Protein AF-A0A166F186-F1 (afdb_monomer)

Foldseek 3Di:
DAADPQADPDDDDDPNVVRNVVLVVCPVPDDLVVSLVVQLVVLVVVLVVPDLVVLLVVLLVVLVVVLVVVCVVVVHDSVVCVVCSVVSSVVSSVVSVVVSVVVSVCSNVCSVFQKYWADDDDPFFADDPVQEAEPCVVLPDDTRFGFPFWDAIWMWHQDPVGDIDTPGHTYTHTCSVVVSVVVVD

Organism: NCBI:txid1759441

pLDDT: mean 73.83, std 14.61, range [32.16, 93.19]

Secondary structure (DSSP, 8-state):
---SSSS-S----TTHHHHHHHHHHHHHHS-HHHHHHHHHHHHHHHHTTS-HHHHHHHHHHHHHHHHHHHHHHTT--GGGGHHHHHHHHHHHHHHHHHHHHHHHHHHHHHHHTTEEEEPPSSTTSBP-TTT-EES-GGGT--TT-BEEEEEE-EEEEE-TTS-EEEEEPPEEEETHHHHHHHHT-

Mean predicted aligned error: 14.43 Å

Nearest PDB structures (foldseek):
  1us7-assembly1_B  TM=2.039E-01  e=2.145E+00  Homo sapiens

Radius of gyration: 21.03 Å; Cα contacts (8 Å, |Δi|>4): 211; chains: 1; bounding box: 43×51×51 Å

Sequence (185 aa):
MFFQSMISTIAVDDEVEVLDKVFSKITAAEPWAVCQRWRAMTASATAIMFKPAELEKQAQHIEEDVSQSIAWAYGQPLTTFHPIRAKLLQNITSVMRDAHQLSLVLKRDILSVRVMAALRHGRDGPYDPQFEDSVWPEMGAKAGDEVIGVYGLGLQKVTPAGHNVVVAKPKVITSALLREIEKGR

Structure (mmCIF, N/CA/C/O backbone):
data_AF-A0A166F186-F1
#
_entry.id   AF-A0A166F186-F1
#
loop_
_atom_site.group_PDB
_atom_site.id
_atom_site.type_symbol
_atom_site.label_atom_id
_atom_site.label_alt_id
_atom_site.label_comp_id
_atom_site.label_asym_id
_atom_site.label_entity_id
_atom_site.label_seq_id
_atom_site.pdbx_PDB_ins_code
_atom_site.Cartn_x
_atom_site.Cartn_y
_atom_site.Cartn_z
_atom_site.occupancy
_atom_site.B_iso_or_equiv
_atom_site.auth_seq_id
_atom_site.auth_comp_id
_atom_site.auth_asym_id
_atom_site.auth_atom_id
_atom_site.pdbx_PDB_model_num
ATOM 1 N N . MET A 1 1 ? -0.656 15.495 -2.814 1.00 43.66 1 MET A N 1
ATOM 2 C CA . MET A 1 1 ? -0.174 14.317 -3.586 1.00 43.66 1 MET A CA 1
ATOM 3 C C . MET A 1 1 ? 0.232 14.824 -4.971 1.00 43.66 1 MET A C 1
ATOM 5 O O . MET A 1 1 ? -0.398 15.785 -5.372 1.00 43.66 1 MET A O 1
ATOM 9 N N . PHE A 1 2 ? 1.292 14.335 -5.644 1.00 45.34 2 PHE A N 1
ATOM 10 C CA . PHE A 1 2 ? 1.926 15.135 -6.728 1.00 45.34 2 PHE A CA 1
ATOM 11 C C . PHE A 1 2 ? 2.156 14.476 -8.101 1.00 45.34 2 PHE A C 1
ATOM 13 O O . PHE A 1 2 ? 2.329 15.217 -9.056 1.00 45.34 2 PHE A O 1
ATOM 20 N N . PHE A 1 3 ? 2.148 13.145 -8.244 1.00 42.22 3 PHE A N 1
ATOM 21 C CA . PHE A 1 3 ? 2.262 12.493 -9.564 1.00 42.22 3 PHE A CA 1
ATOM 22 C C . PHE A 1 3 ? 1.466 11.185 -9.568 1.00 42.22 3 PHE A C 1
ATOM 24 O O . PHE A 1 3 ? 1.705 10.340 -8.704 1.00 42.22 3 PHE A O 1
ATOM 31 N N . GLN A 1 4 ? 0.546 10.997 -10.515 1.00 45.19 4 GLN A N 1
ATOM 32 C CA . GLN A 1 4 ? -0.312 9.808 -10.605 1.00 45.19 4 GLN A CA 1
ATOM 33 C C . GLN A 1 4 ? 0.395 8.613 -11.257 1.00 45.19 4 GLN A C 1
ATOM 35 O O . GLN A 1 4 ? 0.110 7.465 -10.925 1.00 45.19 4 GLN A O 1
ATOM 40 N N . SER A 1 5 ? 1.327 8.859 -12.179 1.00 42.19 5 SER A N 1
ATOM 41 C CA . SER A 1 5 ? 1.692 7.853 -13.190 1.00 42.19 5 SER A CA 1
ATOM 42 C C . SER A 1 5 ? 2.945 7.021 -12.894 1.00 42.19 5 SER A C 1
ATOM 44 O O . SER A 1 5 ? 3.200 6.042 -13.589 1.00 42.19 5 SER A O 1
ATOM 46 N N . MET A 1 6 ? 3.743 7.359 -11.871 1.00 50.41 6 MET A N 1
ATOM 47 C CA . MET A 1 6 ? 4.984 6.603 -11.602 1.00 50.41 6 MET A CA 1
ATOM 48 C C . MET A 1 6 ? 5.354 6.355 -10.136 1.00 50.41 6 MET A C 1
ATOM 50 O O . MET A 1 6 ? 6.315 5.636 -9.905 1.00 50.41 6 MET A O 1
ATOM 54 N N . ILE A 1 7 ? 4.601 6.872 -9.162 1.00 47.16 7 ILE A N 1
ATOM 55 C CA . ILE A 1 7 ? 4.500 6.326 -7.796 1.00 47.16 7 ILE A CA 1
ATOM 56 C C . ILE A 1 7 ? 3.116 6.741 -7.303 1.00 47.16 7 ILE A C 1
ATOM 58 O O . ILE A 1 7 ? 2.921 7.914 -6.999 1.00 47.16 7 ILE A O 1
ATOM 62 N N . SER A 1 8 ? 2.165 5.814 -7.225 1.00 37.78 8 SER A N 1
ATOM 63 C CA . SER A 1 8 ? 0.850 6.102 -6.650 1.00 37.78 8 SER A CA 1
ATOM 64 C C . SER A 1 8 ? 0.521 5.119 -5.537 1.00 37.78 8 SER A C 1
ATOM 66 O O . SER A 1 8 ? 0.600 3.905 -5.712 1.00 37.78 8 SER A O 1
ATOM 68 N N . THR A 1 9 ? 0.133 5.681 -4.396 1.00 34.44 9 THR A N 1
ATOM 69 C CA . THR A 1 9 ? -0.587 4.997 -3.318 1.00 34.44 9 THR A CA 1
ATOM 70 C C . THR A 1 9 ? -1.853 5.779 -2.967 1.00 34.44 9 THR A C 1
ATOM 72 O O . THR A 1 9 ? -2.123 5.955 -1.793 1.00 34.44 9 THR A O 1
ATOM 75 N N . ILE A 1 10 ? -2.573 6.294 -3.982 1.00 32.16 10 ILE A N 1
ATOM 76 C CA . ILE A 1 10 ? -3.962 6.833 -4.013 1.00 32.16 10 ILE A CA 1
ATOM 77 C C . ILE A 1 10 ? -4.019 7.980 -5.047 1.00 32.16 10 ILE A C 1
ATOM 79 O O . ILE A 1 10 ? -3.088 8.770 -5.170 1.00 32.16 10 ILE A O 1
ATOM 83 N N . ALA A 1 11 ? -5.090 8.053 -5.838 1.00 37.88 11 ALA A N 1
ATOM 84 C CA . ALA A 1 11 ? -5.372 9.190 -6.713 1.00 37.88 11 ALA A CA 1
ATOM 85 C C . ALA A 1 11 ? -6.233 10.203 -5.947 1.00 37.88 11 ALA A C 1
ATOM 87 O O . ALA A 1 11 ? -7.235 9.814 -5.352 1.00 37.88 11 ALA A O 1
ATOM 88 N N . VAL A 1 12 ? -5.846 11.478 -5.955 1.00 39.41 12 VAL A N 1
ATOM 89 C CA . VAL A 1 12 ? -6.689 12.585 -5.482 1.00 39.41 12 VAL A CA 1
ATOM 90 C C . VAL A 1 12 ? -6.670 13.65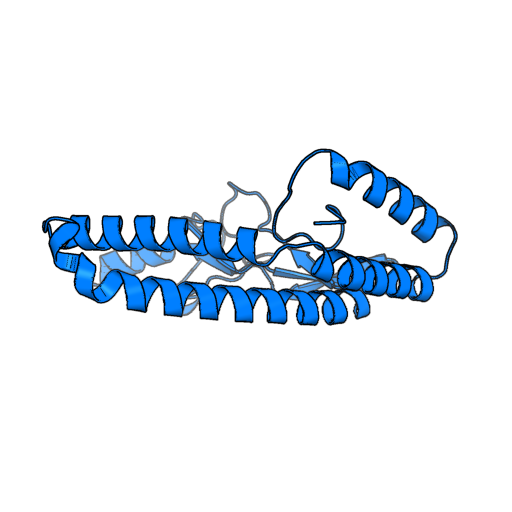8 -6.568 1.00 39.41 12 VAL A C 1
ATOM 92 O O . VAL A 1 12 ? -5.580 14.134 -6.867 1.00 39.41 12 VAL A O 1
ATOM 95 N N . ASP A 1 13 ? -7.851 13.926 -7.139 1.00 44.03 13 ASP A N 1
ATOM 96 C CA . ASP A 1 13 ? -8.332 15.007 -8.027 1.00 44.03 13 ASP A CA 1
ATOM 97 C C . ASP A 1 13 ? -7.426 15.639 -9.117 1.00 44.03 13 ASP A C 1
ATOM 99 O O . ASP A 1 13 ? -6.199 15.530 -9.140 1.00 44.03 13 ASP A O 1
ATOM 103 N N . ASP A 1 14 ? -8.090 16.312 -10.068 1.00 46.19 14 ASP A N 1
ATOM 104 C CA . ASP A 1 14 ? -7.593 16.844 -11.353 1.00 46.19 14 ASP A CA 1
ATOM 105 C C . ASP A 1 14 ? -6.356 17.772 -11.274 1.00 46.19 14 ASP A C 1
ATOM 107 O O . ASP A 1 14 ? -5.673 18.000 -12.274 1.00 46.19 14 ASP A O 1
ATOM 111 N N . GLU A 1 15 ? -5.997 18.277 -10.090 1.00 49.22 15 GLU A N 1
ATOM 112 C CA . GLU A 1 15 ? -4.847 19.176 -9.892 1.00 49.22 15 GLU A CA 1
ATOM 113 C C . GLU A 1 15 ? -3.481 18.488 -10.093 1.00 49.22 15 GLU A C 1
ATOM 115 O O . GLU A 1 15 ? -2.475 19.146 -10.375 1.00 49.22 15 GLU A O 1
ATOM 120 N N . VAL A 1 16 ? -3.425 17.156 -9.999 1.00 53.28 16 VAL A N 1
ATOM 121 C CA . VAL A 1 16 ? -2.181 16.379 -10.159 1.00 53.28 16 VAL A CA 1
ATOM 122 C C . VAL A 1 16 ? -1.777 16.222 -11.636 1.00 53.28 16 VAL A C 1
ATOM 124 O O . VAL A 1 16 ? -0.600 16.030 -11.952 1.00 53.28 16 VAL A O 1
ATOM 127 N N . GLU A 1 17 ? -2.722 16.390 -12.564 1.00 56.12 17 GLU A N 1
ATOM 128 C CA . GLU A 1 17 ? -2.513 16.152 -13.997 1.00 56.12 17 GLU A CA 1
ATOM 129 C C . GLU A 1 17 ? -1.529 17.157 -14.628 1.00 56.12 17 GLU A C 1
ATOM 131 O O . GLU A 1 17 ? -0.722 16.811 -15.495 1.00 56.12 17 GLU A O 1
ATOM 136 N N . VAL A 1 18 ? -1.544 18.415 -14.170 1.00 60.00 18 VAL A N 1
ATOM 137 C CA . VAL A 1 18 ? -0.630 19.465 -14.659 1.00 60.00 18 VAL A CA 1
ATOM 138 C C . VAL A 1 18 ? 0.816 19.138 -14.300 1.00 60.00 18 VAL A C 1
ATOM 140 O O . VAL A 1 18 ? 1.729 19.336 -15.104 1.00 60.00 18 VAL A O 1
ATOM 143 N N . LEU A 1 19 ? 1.034 18.601 -13.105 1.00 59.72 19 LEU A N 1
ATOM 144 C CA . LEU A 1 19 ? 2.357 18.245 -12.615 1.00 59.72 19 LEU A CA 1
ATOM 145 C C . LEU A 1 19 ? 2.899 17.027 -13.356 1.00 59.72 19 LEU A C 1
ATOM 147 O O . LEU A 1 19 ? 4.056 17.044 -13.774 1.00 59.72 19 LEU A O 1
ATOM 151 N N . ASP A 1 20 ? 2.056 16.031 -13.625 1.00 61.69 20 ASP A N 1
ATOM 152 C CA . ASP A 1 20 ? 2.407 14.906 -14.493 1.00 61.69 20 ASP A CA 1
ATOM 153 C C . ASP A 1 20 ? 2.761 15.364 -15.920 1.00 61.69 20 ASP A C 1
ATOM 155 O O . ASP A 1 20 ? 3.762 14.904 -16.472 1.00 61.69 20 ASP A O 1
ATOM 159 N N . LYS A 1 21 ? 2.025 16.330 -16.493 1.00 64.94 21 LYS A N 1
ATOM 160 C CA . LYS A 1 21 ? 2.335 16.928 -17.811 1.00 64.94 21 LYS A CA 1
ATOM 161 C C . LYS A 1 21 ? 3.663 17.692 -17.822 1.00 64.94 21 LYS A C 1
ATOM 163 O O . LYS A 1 21 ? 4.382 17.684 -18.822 1.00 64.94 21 LYS A O 1
ATOM 168 N N . VAL A 1 22 ? 4.009 18.380 -16.734 1.00 68.75 22 VAL A N 1
ATOM 169 C CA . VAL A 1 22 ? 5.315 19.048 -16.600 1.00 68.75 22 VAL A CA 1
ATOM 170 C C . VAL A 1 22 ? 6.422 18.009 -16.447 1.00 68.75 22 VAL A C 1
ATOM 172 O O . VAL A 1 22 ? 7.444 18.091 -17.127 1.00 68.75 22 VAL A O 1
ATOM 175 N N . PHE A 1 23 ? 6.204 16.995 -15.612 1.00 70.62 23 PHE A N 1
ATOM 176 C CA . PHE A 1 23 ? 7.167 15.926 -15.401 1.00 70.62 23 PHE A CA 1
ATOM 177 C C . PHE A 1 23 ? 7.439 15.141 -16.687 1.00 70.62 23 PHE A C 1
ATOM 179 O O . PHE A 1 23 ? 8.601 14.897 -17.002 1.00 70.62 23 PHE A O 1
ATOM 186 N N . SER A 1 24 ? 6.409 14.832 -17.481 1.00 68.44 24 SER A N 1
ATOM 187 C CA . SER A 1 24 ? 6.570 14.137 -18.761 1.00 68.44 24 SER A CA 1
ATOM 188 C C . SER A 1 24 ? 7.434 14.934 -19.746 1.00 68.44 24 SER A C 1
ATOM 190 O O . SER A 1 24 ? 8.280 14.364 -20.438 1.00 68.44 24 SER A O 1
ATOM 192 N N . LYS A 1 25 ? 7.288 16.266 -19.774 1.00 74.75 25 LYS A N 1
ATOM 193 C CA . LYS A 1 25 ? 8.139 17.155 -20.581 1.00 74.75 25 LYS A CA 1
ATOM 194 C C . LYS A 1 25 ? 9.582 17.184 -20.084 1.00 74.75 25 LYS A C 1
ATOM 196 O O . LYS A 1 25 ? 10.494 17.117 -20.901 1.00 74.75 25 LYS A O 1
ATOM 201 N N . ILE A 1 26 ? 9.796 17.226 -18.767 1.00 71.88 26 ILE A N 1
ATOM 202 C CA . ILE A 1 26 ? 11.141 17.162 -18.174 1.00 71.88 26 ILE A CA 1
ATOM 203 C C . ILE A 1 26 ? 11.801 15.821 -18.519 1.00 71.88 26 ILE A C 1
ATOM 205 O O . ILE A 1 26 ? 12.944 15.807 -18.958 1.00 71.88 26 ILE A O 1
ATOM 209 N N . THR A 1 27 ? 11.079 14.701 -18.426 1.00 69.25 27 THR A N 1
ATOM 210 C CA . THR A 1 27 ? 11.625 13.378 -18.777 1.00 69.25 27 THR A CA 1
ATOM 211 C C . THR A 1 27 ? 11.973 13.209 -20.249 1.00 69.25 27 THR A C 1
ATOM 213 O O . THR A 1 27 ? 12.795 12.358 -20.574 1.00 69.25 27 THR A O 1
ATOM 216 N N . ALA A 1 28 ? 11.361 13.999 -21.133 1.00 73.38 28 ALA A N 1
ATOM 217 C CA . ALA A 1 28 ? 11.687 13.991 -22.553 1.00 73.38 28 ALA A CA 1
ATOM 218 C C . ALA A 1 28 ? 12.956 14.801 -22.878 1.00 73.38 28 ALA A C 1
ATOM 220 O O . ALA A 1 28 ? 13.579 14.553 -23.906 1.00 73.38 28 ALA A O 1
ATOM 221 N N . ALA A 1 29 ? 13.329 15.762 -22.025 1.00 75.88 29 ALA A N 1
ATOM 222 C CA . ALA A 1 29 ? 14.423 16.702 -22.275 1.00 75.88 29 ALA A CA 1
ATOM 223 C C . ALA A 1 29 ? 15.671 16.448 -21.414 1.00 75.88 29 ALA A C 1
ATOM 225 O O . ALA A 1 29 ? 16.784 16.731 -21.849 1.00 75.88 29 ALA A O 1
ATOM 226 N N . GLU A 1 30 ? 15.500 15.915 -20.205 1.00 76.94 30 GLU A N 1
ATOM 227 C CA . GLU A 1 30 ? 16.558 15.825 -19.204 1.00 76.94 30 GLU A CA 1
ATOM 228 C C . GLU A 1 30 ? 16.972 14.378 -18.911 1.00 76.94 30 GLU A C 1
ATOM 230 O O . GLU A 1 30 ? 16.139 13.462 -18.913 1.00 76.94 30 GLU A O 1
ATOM 235 N N . PRO A 1 31 ? 18.247 14.137 -18.550 1.00 70.69 31 PRO A N 1
ATOM 236 C CA . PRO A 1 31 ? 18.676 12.844 -18.049 1.00 70.69 31 PRO A CA 1
ATOM 237 C C . PRO A 1 31 ? 17.859 12.417 -16.826 1.00 70.69 31 PRO A C 1
ATOM 239 O O . PRO A 1 31 ? 17.542 13.204 -15.932 1.00 70.69 31 PRO A O 1
ATOM 242 N N . TRP A 1 32 ? 17.582 11.120 -16.724 1.00 64.06 32 TRP A N 1
ATOM 243 C CA . TRP A 1 32 ? 16.736 10.574 -15.661 1.00 64.06 32 TRP A CA 1
ATOM 244 C C . TRP A 1 32 ? 17.197 10.918 -14.236 1.00 64.06 32 TRP A C 1
ATOM 246 O O . TRP A 1 32 ? 16.371 11.089 -13.343 1.00 64.06 32 TRP A O 1
ATOM 256 N N . ALA A 1 33 ? 18.508 11.048 -14.011 1.00 63.09 33 ALA A N 1
ATOM 257 C CA . ALA A 1 33 ? 19.052 11.454 -12.715 1.00 63.09 33 ALA A CA 1
ATOM 258 C C . ALA A 1 33 ? 18.559 12.852 -12.289 1.00 63.09 33 ALA A C 1
ATOM 260 O O . ALA A 1 33 ? 18.248 13.067 -11.117 1.00 63.09 33 ALA A O 1
ATOM 261 N N . VAL A 1 34 ? 18.421 13.775 -13.246 1.00 67.88 34 VAL A N 1
ATOM 262 C CA . VAL A 1 34 ? 17.866 15.120 -13.034 1.00 67.88 34 VAL A CA 1
ATOM 263 C C . VAL A 1 34 ? 16.369 15.026 -12.753 1.00 67.88 34 VAL A C 1
ATOM 265 O O . VAL A 1 34 ? 15.893 15.584 -11.765 1.00 67.88 34 VAL A O 1
ATOM 268 N N . CYS A 1 35 ? 15.646 14.227 -13.543 1.00 70.19 35 CYS A N 1
ATOM 269 C CA . CYS A 1 35 ? 14.217 13.972 -13.351 1.00 70.19 35 CYS A CA 1
ATOM 270 C C . CYS A 1 35 ? 13.920 13.417 -11.949 1.00 70.19 35 CYS A C 1
ATOM 272 O O . CYS A 1 35 ? 12.986 13.859 -11.283 1.00 70.19 35 CYS A O 1
ATOM 274 N N . GLN A 1 36 ? 14.737 12.477 -11.469 1.00 64.75 36 GLN A N 1
ATOM 275 C CA . GLN A 1 36 ? 14.566 11.876 -10.149 1.00 64.75 36 GLN A CA 1
ATOM 276 C C . GLN A 1 36 ? 14.901 12.817 -9.006 1.00 64.75 36 GLN A C 1
ATOM 278 O O . GLN A 1 36 ? 14.168 12.874 -8.020 1.00 64.75 36 GLN A O 1
ATOM 283 N N . ARG A 1 37 ? 15.966 13.605 -9.152 1.00 69.12 37 ARG A N 1
ATOM 284 C CA . ARG A 1 37 ? 16.305 14.636 -8.173 1.00 69.12 37 ARG A CA 1
ATOM 285 C C . ARG A 1 37 ? 15.187 15.667 -8.063 1.00 69.12 37 ARG A C 1
ATOM 287 O O . ARG A 1 37 ? 14.811 16.033 -6.954 1.00 69.12 37 ARG A O 1
ATOM 294 N N . TRP A 1 38 ? 14.612 16.072 -9.195 1.00 69.88 38 TRP A N 1
ATOM 295 C CA . TRP A 1 38 ? 13.466 16.972 -9.225 1.00 69.88 38 TRP A CA 1
ATOM 296 C C . TRP A 1 38 ? 12.259 16.368 -8.501 1.00 69.88 38 TRP A C 1
ATOM 298 O O . TRP A 1 38 ? 11.731 16.991 -7.587 1.00 69.88 38 TRP A O 1
ATOM 308 N N . ARG A 1 39 ? 11.890 15.113 -8.788 1.00 69.00 39 ARG A N 1
ATOM 309 C CA . ARG A 1 39 ? 10.792 14.437 -8.070 1.00 69.00 39 ARG A CA 1
ATOM 310 C C . ARG A 1 39 ? 11.042 14.306 -6.575 1.00 69.00 39 ARG A C 1
ATOM 312 O O . ARG A 1 39 ? 10.119 14.533 -5.800 1.00 69.00 39 ARG A O 1
ATOM 319 N N . ALA A 1 40 ? 12.253 13.937 -6.166 1.00 64.50 40 ALA A N 1
ATOM 320 C CA . ALA A 1 40 ? 12.600 13.789 -4.757 1.00 64.50 40 ALA A CA 1
ATOM 321 C C . ALA A 1 40 ? 12.493 15.130 -4.011 1.00 64.50 40 ALA A C 1
ATOM 323 O O . ALA A 1 40 ? 11.933 15.180 -2.914 1.00 64.50 40 ALA A O 1
ATOM 324 N N . MET A 1 41 ? 12.964 16.223 -4.625 1.00 68.19 41 MET A N 1
ATOM 325 C CA . MET A 1 41 ? 12.828 17.577 -4.076 1.00 68.19 41 MET A CA 1
ATOM 326 C C . MET A 1 41 ? 11.360 18.001 -3.994 1.00 68.19 41 MET A C 1
ATOM 328 O O . MET A 1 41 ? 10.916 18.458 -2.944 1.00 68.19 41 MET A O 1
ATOM 332 N N . THR A 1 42 ? 10.584 17.774 -5.054 1.00 67.25 42 THR A N 1
ATOM 333 C CA . THR A 1 42 ? 9.157 18.113 -5.104 1.00 67.25 42 THR A CA 1
ATOM 334 C C . THR A 1 42 ? 8.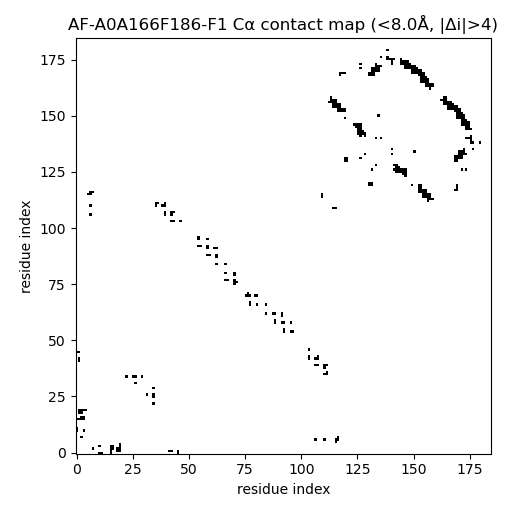342 17.313 -4.083 1.00 67.25 42 THR A C 1
ATOM 336 O O . THR A 1 42 ? 7.528 17.881 -3.359 1.00 67.25 42 THR A O 1
ATOM 339 N N . ALA A 1 43 ? 8.589 16.007 -3.946 1.00 65.31 43 ALA A N 1
ATOM 340 C CA . ALA A 1 43 ? 7.951 15.167 -2.932 1.00 65.31 43 ALA A CA 1
ATOM 341 C C . ALA A 1 43 ? 8.300 15.617 -1.502 1.00 65.31 43 ALA A C 1
ATOM 343 O O . ALA A 1 43 ? 7.429 15.646 -0.637 1.00 65.31 43 ALA A O 1
ATOM 344 N N . SER A 1 44 ? 9.552 16.017 -1.262 1.00 63.53 44 SER A N 1
ATOM 345 C CA . SER A 1 44 ? 9.994 16.509 0.050 1.00 63.53 44 SER A CA 1
ATOM 346 C C . SER A 1 44 ? 9.391 17.874 0.389 1.00 63.53 44 SER A C 1
ATOM 348 O O . SER A 1 44 ? 8.952 18.087 1.514 1.00 63.53 44 SER A O 1
ATOM 350 N N . ALA A 1 45 ? 9.316 18.791 -0.578 1.00 65.69 45 ALA A N 1
ATOM 351 C CA . ALA A 1 45 ? 8.715 20.109 -0.377 1.00 65.69 45 ALA A CA 1
ATOM 352 C C . ALA A 1 45 ? 7.202 20.014 -0.121 1.00 65.69 45 ALA A C 1
ATOM 354 O O . ALA A 1 45 ? 6.660 20.709 0.734 1.00 65.69 45 ALA A O 1
ATOM 355 N N . THR A 1 46 ? 6.521 19.110 -0.823 1.00 61.09 46 THR A N 1
ATOM 356 C CA . THR A 1 46 ? 5.063 18.936 -0.716 1.00 61.09 46 THR A CA 1
ATOM 357 C C . THR A 1 46 ? 4.640 18.180 0.537 1.00 61.09 46 THR A C 1
ATOM 359 O O . THR A 1 46 ? 3.537 18.392 1.033 1.00 61.09 46 THR A O 1
ATOM 362 N N . ALA A 1 47 ? 5.522 17.357 1.105 1.00 60.50 47 ALA A N 1
ATOM 363 C CA . ALA A 1 47 ? 5.320 16.743 2.413 1.00 60.50 47 ALA A CA 1
ATOM 364 C C . ALA A 1 47 ? 5.074 17.777 3.522 1.00 60.50 47 ALA A C 1
ATOM 366 O O . ALA A 1 47 ? 4.238 17.564 4.391 1.00 60.50 47 ALA A O 1
ATOM 367 N N . ILE A 1 48 ? 5.766 18.917 3.452 1.00 59.94 48 ILE A N 1
ATOM 368 C CA . ILE A 1 48 ? 5.664 20.019 4.420 1.00 59.94 48 ILE A CA 1
ATOM 369 C C . ILE A 1 48 ? 4.332 20.777 4.261 1.00 59.94 48 ILE A C 1
ATOM 371 O O . ILE A 1 48 ? 3.879 21.445 5.186 1.00 59.94 48 ILE A O 1
ATOM 375 N N . MET A 1 49 ? 3.681 20.661 3.099 1.00 53.94 49 MET A N 1
ATOM 376 C CA . MET A 1 49 ? 2.408 21.329 2.815 1.00 53.94 49 MET A CA 1
ATOM 377 C C . MET A 1 49 ? 1.197 20.594 3.405 1.00 53.94 49 MET A C 1
ATOM 379 O O . MET A 1 49 ? 0.152 21.219 3.577 1.00 53.94 49 MET A O 1
ATOM 383 N N . PHE A 1 50 ? 1.324 19.302 3.741 1.00 55.31 50 PHE A N 1
ATOM 384 C CA . PHE A 1 50 ? 0.280 18.581 4.472 1.00 55.31 50 PHE A CA 1
ATOM 385 C C . PHE A 1 50 ? 0.247 19.069 5.918 1.00 55.31 50 PHE A C 1
ATOM 387 O O . PHE A 1 50 ? 1.175 18.848 6.698 1.00 55.31 50 PHE A O 1
ATOM 394 N N . LYS A 1 51 ? -0.831 19.767 6.280 1.00 59.75 51 LYS A N 1
ATOM 395 C CA . LYS A 1 51 ? -0.984 20.318 7.625 1.00 59.75 51 LYS A CA 1
ATOM 396 C C . LYS A 1 51 ? -1.257 19.174 8.613 1.00 59.75 51 LYS A C 1
ATOM 398 O O . LYS A 1 51 ? -2.139 18.360 8.344 1.0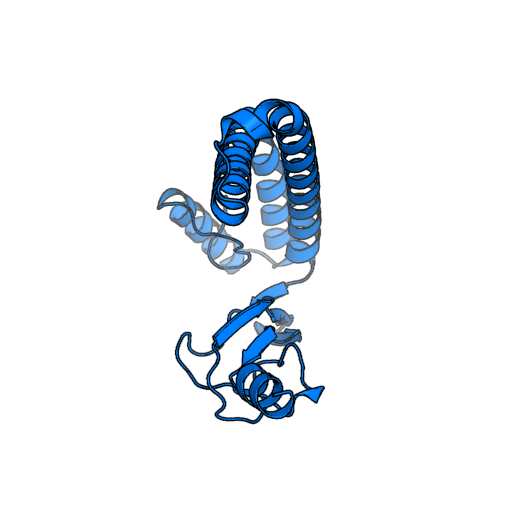0 59.75 51 LYS A O 1
ATOM 403 N N . PRO A 1 52 ? -0.600 19.139 9.788 1.00 63.88 52 PRO A N 1
ATOM 404 C CA . PRO A 1 52 ? -0.866 18.148 10.839 1.00 63.88 52 PRO A CA 1
ATOM 405 C C . PRO A 1 52 ? -2.355 17.983 11.193 1.00 63.88 52 PRO A C 1
ATOM 407 O O . PRO A 1 52 ? -2.802 16.876 11.475 1.00 63.88 52 PRO A O 1
ATOM 410 N N . ALA A 1 53 ? -3.134 19.062 11.077 1.00 67.56 53 ALA A N 1
ATOM 411 C CA . ALA A 1 53 ? -4.576 19.071 11.316 1.00 67.56 53 ALA A CA 1
ATOM 412 C C . ALA A 1 53 ? -5.379 18.122 10.399 1.00 67.56 53 ALA A C 1
ATOM 414 O O . ALA A 1 53 ? -6.429 17.623 10.797 1.00 67.56 53 ALA A O 1
ATOM 415 N N . GLU A 1 54 ? -4.908 17.846 9.178 1.00 70.56 54 GLU A N 1
ATOM 416 C CA . GLU A 1 54 ? -5.590 16.923 8.257 1.00 70.56 54 GLU A CA 1
ATOM 417 C C . GLU A 1 54 ? -5.384 15.458 8.663 1.00 70.56 54 GLU A C 1
ATOM 419 O O . GLU A 1 54 ? -6.318 14.658 8.589 1.00 70.56 54 GLU A O 1
ATOM 424 N N . LEU A 1 55 ? -4.187 15.122 9.157 1.00 68.88 55 LEU A N 1
ATOM 425 C CA . LEU A 1 55 ? -3.873 13.794 9.693 1.00 68.88 55 LEU A CA 1
ATOM 426 C C . LEU A 1 55 ? -4.666 13.509 10.972 1.00 68.88 55 LEU A C 1
ATOM 428 O O . LEU A 1 55 ? -5.186 12.410 11.138 1.00 68.88 55 LEU A O 1
ATOM 432 N N . GLU A 1 56 ? -4.801 14.502 11.851 1.00 78.56 56 GLU A N 1
ATOM 433 C CA . GLU A 1 56 ? -5.593 14.381 13.080 1.00 78.56 56 GLU A CA 1
ATOM 434 C C . GLU A 1 56 ? -7.080 14.161 12.783 1.00 78.56 56 GLU A C 1
ATOM 436 O O . GLU A 1 56 ? -7.712 13.310 13.408 1.00 78.56 56 GLU A O 1
ATOM 441 N N . LYS A 1 57 ? -7.631 14.853 11.779 1.00 82.38 57 LYS A N 1
ATOM 442 C CA . LYS A 1 57 ? -9.020 14.654 11.344 1.00 82.38 57 LYS A CA 1
ATOM 443 C C . LYS A 1 57 ? -9.256 13.244 10.789 1.00 82.38 57 LYS A C 1
ATOM 445 O O . LYS A 1 57 ? -10.285 12.637 11.075 1.00 82.38 57 LYS A O 1
ATOM 450 N N . GLN A 1 58 ? -8.311 12.703 10.017 1.00 79.25 58 GLN A N 1
ATOM 451 C CA . GLN A 1 58 ? -8.397 11.317 9.542 1.00 79.25 58 GLN A CA 1
ATOM 452 C C . GLN A 1 58 ? -8.276 10.307 10.687 1.00 79.25 58 GLN A C 1
ATOM 454 O O . GLN A 1 58 ? -9.031 9.339 10.720 1.00 79.25 58 GLN A O 1
ATOM 459 N N . ALA A 1 59 ? -7.382 10.544 11.649 1.00 83.81 59 ALA A N 1
ATOM 460 C CA . ALA A 1 59 ? -7.242 9.685 12.822 1.00 83.81 59 ALA A CA 1
ATOM 461 C C . ALA A 1 59 ? -8.527 9.642 13.662 1.00 83.81 59 ALA A C 1
ATOM 463 O O . ALA A 1 59 ? -8.901 8.575 14.141 1.00 83.81 59 ALA A O 1
ATOM 464 N N . GLN A 1 60 ? -9.218 10.779 13.801 1.00 86.50 60 GLN A N 1
ATOM 465 C CA . GLN A 1 60 ? -10.527 10.852 14.459 1.00 86.50 60 GLN A CA 1
ATOM 466 C C . GLN A 1 60 ? -11.576 10.011 13.733 1.00 86.50 60 GLN A C 1
ATOM 468 O O . GLN A 1 60 ? -12.272 9.231 14.372 1.00 86.50 60 GLN A O 1
ATOM 473 N N . HIS A 1 61 ? -11.643 10.105 12.405 1.00 86.69 61 HIS A N 1
ATOM 474 C CA . HIS A 1 61 ? -12.598 9.319 11.625 1.00 86.69 61 HIS A CA 1
ATOM 475 C C . HIS A 1 61 ? -12.347 7.805 11.746 1.00 86.69 61 HIS A C 1
ATOM 477 O O . HIS A 1 61 ? -13.270 7.039 12.000 1.00 86.69 61 HIS A O 1
ATOM 483 N N . ILE A 1 62 ? -11.082 7.377 11.659 1.00 85.50 62 ILE A N 1
ATOM 484 C CA . ILE A 1 62 ? -10.704 5.965 11.838 1.00 85.50 62 ILE A CA 1
ATOM 485 C C . ILE A 1 62 ? -11.024 5.489 13.261 1.00 85.50 62 ILE A C 1
ATOM 487 O O . ILE A 1 62 ? -11.468 4.359 13.452 1.00 85.50 62 ILE A O 1
ATOM 491 N N . GLU A 1 63 ? -10.791 6.328 14.272 1.00 91.50 63 GLU A N 1
ATOM 492 C CA . GLU A 1 63 ? -11.139 6.002 15.654 1.00 91.50 63 GLU A CA 1
ATOM 493 C C . GLU A 1 63 ? -12.640 5.759 15.815 1.00 91.50 63 GLU A C 1
ATOM 495 O O . GLU A 1 63 ? -13.023 4.772 16.442 1.00 91.50 63 GLU A O 1
ATOM 500 N N . GLU A 1 64 ? -13.475 6.619 15.231 1.00 88.62 64 GLU A N 1
ATOM 501 C CA . GLU A 1 64 ? -14.930 6.474 15.253 1.00 88.62 64 GLU A CA 1
ATOM 502 C C . GLU A 1 64 ? -15.368 5.152 14.616 1.00 88.62 64 GLU A C 1
ATOM 504 O O . GLU A 1 64 ? -16.110 4.397 15.248 1.00 88.62 64 GLU A O 1
ATOM 509 N N . ASP A 1 65 ? -14.846 4.818 13.434 1.00 88.94 65 ASP A N 1
ATOM 510 C CA . ASP A 1 65 ? -15.175 3.579 12.719 1.00 88.94 65 ASP A CA 1
ATOM 511 C C . ASP A 1 65 ? -14.762 2.321 13.498 1.00 88.94 65 ASP A C 1
ATOM 513 O O . ASP A 1 65 ? -15.519 1.346 13.595 1.00 88.94 65 ASP A O 1
ATOM 517 N N . VAL A 1 66 ? -13.564 2.334 14.093 1.00 86.88 66 VAL A N 1
ATOM 518 C CA . VAL A 1 66 ? -13.068 1.220 14.913 1.00 86.88 66 VAL A CA 1
ATOM 519 C C . VAL A 1 66 ? -13.927 1.062 16.164 1.00 86.88 66 VAL A C 1
ATOM 521 O O . VAL A 1 66 ? -14.361 -0.048 16.480 1.00 86.88 66 VAL A O 1
ATOM 524 N N . SER A 1 67 ? -14.220 2.161 16.859 1.00 87.75 67 SER A N 1
ATOM 525 C CA . SER A 1 67 ? -15.056 2.151 18.058 1.00 87.75 67 SER A CA 1
ATOM 526 C C . SER A 1 67 ? -16.482 1.675 17.755 1.00 87.75 67 SER A C 1
ATOM 528 O O . SER A 1 67 ? -17.024 0.857 18.502 1.00 87.75 67 SER A O 1
ATOM 530 N N . GLN A 1 68 ? -17.068 2.105 16.633 1.00 89.19 68 GLN A N 1
ATOM 531 C CA . GLN A 1 68 ? -18.373 1.647 16.147 1.00 89.19 68 GLN A CA 1
ATOM 532 C C . GLN A 1 68 ? -18.369 0.137 15.866 1.00 89.19 68 GLN A C 1
ATOM 534 O O . GLN A 1 68 ? -19.281 -0.578 16.284 1.00 89.19 68 GLN A O 1
ATOM 539 N N . SER A 1 69 ? -17.324 -0.356 15.200 1.00 88.00 69 SER A N 1
ATOM 540 C CA . SER A 1 69 ? -17.186 -1.769 14.829 1.00 88.00 69 SER A CA 1
ATOM 541 C C . SER A 1 69 ? -17.037 -2.673 16.051 1.00 88.00 69 SER A C 1
ATOM 543 O O . SER A 1 69 ? -17.664 -3.730 16.123 1.00 88.00 69 SER A O 1
ATOM 545 N N . ILE A 1 70 ? -16.252 -2.246 17.045 1.00 87.25 70 ILE A N 1
ATOM 546 C CA . ILE A 1 70 ? -16.107 -2.968 18.315 1.00 87.25 70 ILE A CA 1
ATOM 547 C C . ILE A 1 70 ? -17.443 -2.971 19.067 1.00 87.25 70 ILE A C 1
ATOM 549 O O . ILE A 1 70 ? -17.888 -4.024 19.520 1.00 87.25 70 ILE A O 1
ATOM 553 N N . ALA A 1 71 ? -18.114 -1.821 19.166 1.00 89.25 71 ALA A N 1
ATOM 554 C CA . ALA A 1 71 ? -19.409 -1.723 19.833 1.00 89.25 71 ALA A CA 1
ATOM 555 C C . ALA A 1 71 ? -20.453 -2.657 19.204 1.00 89.25 71 ALA A C 1
ATOM 557 O O . ALA A 1 71 ? -21.133 -3.401 19.915 1.00 89.25 71 ALA A O 1
ATOM 558 N N . TRP A 1 72 ? -20.504 -2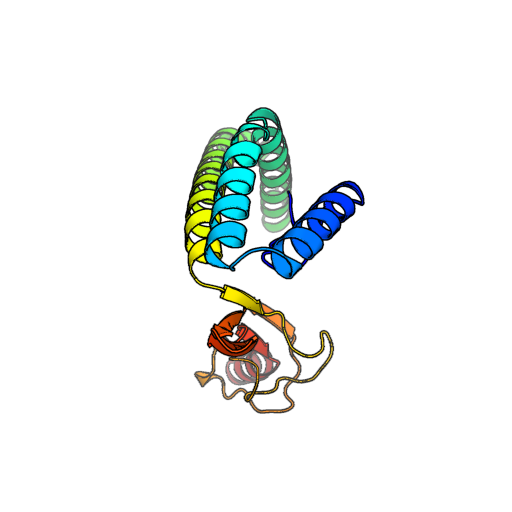.689 17.872 1.00 91.19 72 TRP A N 1
ATOM 559 C CA . TRP A 1 72 ? -21.353 -3.602 17.118 1.00 91.19 72 TRP A CA 1
ATOM 560 C C . TRP A 1 72 ? -21.008 -5.076 17.376 1.00 91.19 72 TRP A C 1
ATOM 562 O O . TRP A 1 72 ? -21.898 -5.855 17.710 1.00 91.19 72 TRP A O 1
ATOM 572 N N . ALA A 1 73 ? -19.728 -5.455 17.301 1.00 90.25 73 ALA A N 1
ATOM 573 C CA . ALA A 1 73 ? -19.289 -6.842 17.475 1.00 90.25 73 ALA A CA 1
ATOM 574 C C . ALA A 1 73 ? -19.599 -7.408 18.872 1.00 90.25 73 ALA A C 1
ATOM 576 O O . ALA A 1 73 ? -19.915 -8.588 19.009 1.00 90.25 73 ALA A O 1
ATOM 577 N N . TYR A 1 74 ? -19.532 -6.566 19.907 1.00 89.56 74 TYR A N 1
ATOM 578 C CA . TYR A 1 74 ? -19.847 -6.951 21.285 1.00 89.56 74 TYR A CA 1
ATOM 579 C C . TYR A 1 74 ? -21.322 -6.728 21.663 1.00 89.56 74 TYR A C 1
ATOM 581 O O . TYR A 1 74 ? -21.714 -7.052 22.785 1.00 89.56 74 TYR A O 1
ATOM 589 N N . GLY A 1 75 ? -22.141 -6.168 20.764 1.00 90.88 75 GLY A N 1
ATOM 590 C CA . GLY A 1 75 ? -23.540 -5.826 21.043 1.00 90.88 75 GLY A CA 1
ATOM 591 C C . GLY A 1 75 ? -23.704 -4.812 22.182 1.00 90.88 75 GLY A C 1
ATOM 592 O O . GLY A 1 75 ? -24.704 -4.843 22.896 1.00 90.88 75 GLY A O 1
ATOM 593 N N . GLN A 1 76 ? -22.706 -3.951 22.395 1.00 93.19 76 GLN A N 1
ATOM 594 C CA . GLN A 1 76 ? -22.665 -2.979 23.488 1.00 93.19 76 GLN A CA 1
ATOM 595 C C . GLN A 1 76 ? -22.859 -1.550 22.957 1.00 93.19 76 GLN A C 1
ATOM 597 O O . GLN A 1 76 ? -22.467 -1.254 21.828 1.00 93.19 76 GLN A O 1
ATOM 602 N N . PRO A 1 77 ? -23.409 -0.622 23.759 1.00 89.81 77 PRO A N 1
ATOM 603 C CA . PRO A 1 77 ? -23.447 0.793 23.400 1.00 89.81 77 PRO A CA 1
ATOM 604 C C . PRO A 1 77 ? -22.041 1.373 23.184 1.00 89.81 77 PRO A C 1
ATOM 606 O O . PRO A 1 77 ? -21.106 1.055 23.919 1.00 89.81 77 PRO A O 1
ATOM 609 N N . LEU A 1 78 ? -21.901 2.305 22.236 1.00 85.69 78 LEU A N 1
ATOM 610 C CA . LEU A 1 78 ? -20.631 2.994 21.960 1.00 85.69 78 LEU A CA 1
ATOM 611 C C . LEU A 1 78 ? -20.066 3.713 23.200 1.00 85.69 78 LEU A C 1
ATOM 613 O O . LEU A 1 78 ? -18.852 3.794 23.388 1.00 85.69 78 LEU A O 1
ATOM 617 N N . THR A 1 79 ? -20.947 4.201 24.077 1.00 88.44 79 THR A N 1
ATOM 618 C CA . THR A 1 79 ? -20.584 4.889 25.323 1.00 88.44 79 THR A CA 1
ATOM 619 C C . THR A 1 79 ? -19.788 4.005 26.282 1.00 88.44 79 THR A C 1
ATOM 621 O O . THR A 1 79 ? -18.948 4.529 27.012 1.00 88.44 79 THR A O 1
ATOM 624 N N . THR A 1 80 ? -19.965 2.680 26.236 1.00 87.31 80 THR A N 1
ATOM 625 C CA . THR A 1 80 ? -19.191 1.710 27.030 1.00 87.31 80 THR A CA 1
ATOM 626 C C . THR A 1 80 ? -17.694 1.782 26.717 1.00 87.31 80 THR A C 1
ATOM 628 O O . THR A 1 80 ? -16.861 1.544 27.590 1.00 87.31 80 THR A O 1
ATOM 631 N N . PHE A 1 81 ? -17.333 2.174 25.493 1.00 82.44 81 PHE A N 1
ATOM 632 C CA . PHE A 1 81 ? -15.946 2.257 25.041 1.00 82.44 81 PHE A CA 1
ATOM 633 C C . PHE A 1 81 ? -15.338 3.659 25.191 1.00 82.44 81 PHE A C 1
ATOM 635 O O . PHE A 1 81 ? -14.138 3.812 24.973 1.00 82.44 81 PHE A O 1
ATOM 642 N N . HIS A 1 82 ? -16.087 4.681 25.635 1.00 84.06 82 HIS A N 1
ATOM 643 C CA . HIS A 1 82 ? -15.551 6.041 25.838 1.00 84.06 82 HIS A CA 1
ATOM 644 C C . HIS A 1 82 ? -14.216 6.109 26.600 1.00 84.06 82 HIS A C 1
ATOM 646 O O . HIS A 1 82 ? -13.338 6.849 26.149 1.00 84.06 82 HIS A O 1
ATOM 652 N N . PRO A 1 83 ? -14.003 5.336 27.686 1.00 85.31 83 PRO A N 1
ATOM 653 C CA . PRO A 1 83 ? -12.743 5.370 28.427 1.00 85.31 83 PRO A CA 1
ATOM 654 C C . PRO A 1 83 ? -11.516 4.964 27.597 1.00 85.31 83 PRO A C 1
ATOM 656 O O . PRO A 1 83 ? -10.410 5.416 27.887 1.00 85.31 83 PRO A O 1
ATOM 659 N N . ILE A 1 84 ? -11.688 4.129 26.563 1.00 84.31 84 ILE A N 1
ATOM 660 C CA . ILE A 1 84 ? -10.582 3.669 25.708 1.00 84.31 84 ILE A CA 1
ATOM 661 C C . ILE A 1 84 ? -10.392 4.528 24.453 1.00 84.31 84 ILE A C 1
ATOM 663 O O . ILE A 1 84 ? -9.296 4.517 23.893 1.00 84.31 84 ILE A O 1
ATOM 667 N N . ARG A 1 85 ? -11.401 5.312 24.043 1.00 86.00 85 ARG A N 1
ATOM 668 C CA . ARG A 1 85 ? -11.378 6.119 22.805 1.00 86.00 85 ARG A CA 1
ATOM 669 C C . ARG A 1 85 ? -10.215 7.104 22.755 1.00 86.00 85 ARG A C 1
ATOM 671 O O . ARG A 1 85 ? -9.536 7.198 21.741 1.00 86.00 85 ARG A O 1
ATOM 678 N N . ALA A 1 86 ? -9.914 7.778 23.866 1.00 86.38 86 ALA A N 1
ATOM 679 C CA . ALA A 1 86 ? -8.791 8.719 23.926 1.00 86.38 86 ALA A CA 1
ATOM 680 C C . ALA A 1 86 ? -7.437 8.029 23.673 1.00 86.38 86 ALA A C 1
ATOM 682 O O . ALA A 1 86 ? -6.603 8.528 22.918 1.00 86.38 86 ALA A O 1
ATOM 683 N N . LYS A 1 87 ? -7.238 6.844 24.265 1.00 88.25 87 LYS A N 1
ATOM 684 C CA . LYS A 1 87 ? -6.027 6.038 24.065 1.00 88.25 87 LYS A CA 1
ATOM 685 C C . LYS A 1 87 ? -5.965 5.462 22.648 1.00 88.25 87 LYS A C 1
ATOM 687 O O . LYS A 1 87 ? -4.894 5.419 22.048 1.00 88.25 87 LYS A O 1
ATOM 692 N N . LEU A 1 88 ? -7.108 5.042 22.108 1.00 86.94 88 LEU A N 1
ATOM 693 C CA . LEU A 1 88 ? -7.230 4.545 20.742 1.00 86.94 88 LEU A CA 1
ATOM 694 C C . LEU A 1 88 ? -6.877 5.639 19.725 1.00 86.94 88 LEU A C 1
ATOM 696 O O . LEU A 1 88 ? -6.028 5.409 18.868 1.00 86.94 88 LEU A O 1
ATOM 700 N N . LEU A 1 89 ? -7.428 6.845 19.886 1.00 89.69 89 LEU A N 1
ATOM 701 C CA . LEU A 1 89 ? -7.116 8.006 19.053 1.00 89.69 89 LEU A CA 1
ATOM 702 C C . LEU A 1 89 ? -5.623 8.340 19.083 1.00 89.69 89 LEU A C 1
ATOM 704 O O . LEU A 1 89 ? -5.013 8.557 18.036 1.00 89.69 89 LEU A O 1
ATOM 708 N N . GLN A 1 90 ? -5.017 8.354 20.274 1.00 89.19 90 GLN A N 1
ATOM 709 C CA . GLN A 1 90 ? -3.586 8.607 20.429 1.00 89.19 90 GLN A CA 1
ATOM 710 C C . GLN A 1 90 ? -2.747 7.574 19.663 1.00 89.19 90 GLN A C 1
ATOM 712 O O . GLN A 1 90 ? -1.822 7.945 18.937 1.00 89.19 90 GLN A O 1
ATOM 717 N N . ASN A 1 91 ? -3.089 6.289 19.787 1.00 87.50 91 ASN A N 1
ATOM 718 C CA . ASN A 1 91 ? -2.389 5.209 19.097 1.00 87.50 91 ASN A CA 1
ATOM 719 C C . ASN A 1 91 ? -2.552 5.302 17.574 1.00 87.50 91 ASN A C 1
ATOM 721 O O . ASN A 1 91 ? -1.559 5.215 16.855 1.00 87.50 91 ASN A O 1
ATOM 725 N N . ILE A 1 92 ? -3.775 5.531 17.082 1.00 86.12 92 ILE A N 1
ATOM 726 C CA . ILE A 1 92 ? -4.058 5.709 15.649 1.00 86.12 92 ILE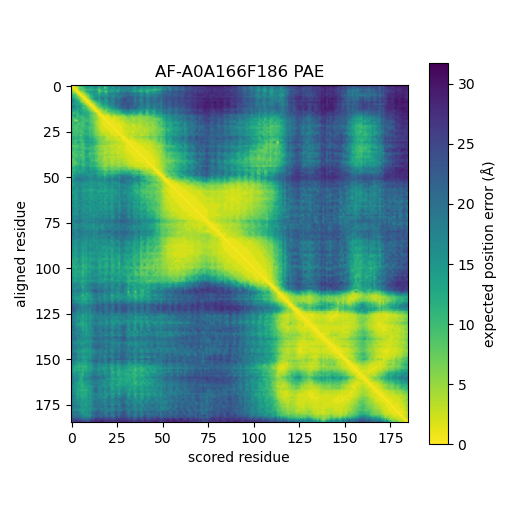 A CA 1
ATOM 727 C C . ILE A 1 92 ? -3.263 6.896 15.104 1.00 86.12 92 ILE A C 1
ATOM 729 O O . ILE A 1 92 ? -2.579 6.769 14.093 1.00 86.12 92 ILE A O 1
ATOM 733 N N . THR A 1 93 ? -3.276 8.026 15.813 1.00 85.25 93 THR A N 1
ATOM 734 C CA . THR A 1 93 ? -2.526 9.227 15.421 1.00 85.25 93 THR A CA 1
ATOM 735 C C . THR A 1 93 ? -1.023 8.950 15.345 1.00 85.25 93 THR A C 1
ATOM 737 O O . THR A 1 93 ? -0.363 9.398 14.407 1.00 85.25 93 THR A O 1
ATOM 740 N N . SER A 1 94 ? -0.472 8.193 16.301 1.00 84.50 94 SER A N 1
ATOM 741 C CA . SER A 1 94 ? 0.941 7.796 16.281 1.00 84.50 94 SER A CA 1
ATOM 742 C C . SER A 1 94 ? 1.261 6.932 15.065 1.00 84.50 94 SER A C 1
ATOM 744 O O . SER A 1 94 ? 2.176 7.257 14.315 1.00 84.50 94 SER A O 1
ATOM 746 N N . VAL A 1 95 ? 0.469 5.886 14.815 1.00 80.81 95 VAL A N 1
ATOM 747 C CA . VAL A 1 95 ? 0.662 4.994 13.662 1.00 80.81 95 VAL A CA 1
ATOM 748 C C . VAL A 1 95 ? 0.547 5.763 12.348 1.00 80.81 95 VAL A C 1
ATOM 750 O O . VAL A 1 95 ? 1.360 5.565 11.451 1.00 80.81 95 VAL A O 1
ATOM 753 N N . MET A 1 96 ? -0.418 6.677 12.229 1.00 78.12 96 MET A N 1
ATOM 754 C CA . MET A 1 96 ? -0.565 7.518 11.041 1.00 78.12 96 MET A CA 1
ATOM 755 C C . MET A 1 96 ? 0.631 8.445 10.838 1.00 78.12 96 MET A C 1
ATOM 757 O O . MET A 1 96 ? 1.085 8.611 9.706 1.00 78.12 96 MET A O 1
ATOM 761 N N . ARG A 1 97 ? 1.171 9.030 11.912 1.00 79.88 97 ARG A N 1
ATOM 762 C CA . ARG A 1 97 ? 2.384 9.852 11.846 1.00 79.88 97 ARG A CA 1
ATOM 763 C C . ARG A 1 97 ? 3.582 9.029 11.383 1.00 79.88 97 ARG A C 1
ATOM 765 O O . ARG A 1 97 ? 4.287 9.462 10.474 1.00 79.88 97 ARG A O 1
ATOM 772 N N . ASP A 1 98 ? 3.781 7.853 11.963 1.00 76.06 98 ASP A N 1
ATOM 773 C CA . ASP A 1 98 ? 4.895 6.969 11.620 1.00 76.06 98 ASP A CA 1
ATOM 774 C C . ASP A 1 98 ? 4.763 6.466 10.177 1.00 76.06 98 ASP A C 1
ATOM 776 O O . ASP A 1 98 ? 5.721 6.512 9.408 1.00 76.06 98 ASP A O 1
ATOM 780 N N . ALA A 1 99 ? 3.554 6.083 9.758 1.00 70.44 99 ALA A N 1
ATOM 781 C CA . ALA A 1 99 ? 3.251 5.701 8.383 1.00 70.44 99 ALA A CA 1
ATOM 782 C C . ALA A 1 99 ? 3.458 6.865 7.404 1.00 70.44 99 ALA A C 1
ATOM 784 O O . ALA A 1 99 ? 3.968 6.659 6.302 1.00 70.44 99 ALA A O 1
ATOM 785 N N . HIS A 1 100 ? 3.110 8.093 7.797 1.00 71.94 100 HIS A N 1
ATOM 786 C CA . HIS A 1 100 ? 3.379 9.285 7.002 1.00 71.94 100 HIS A CA 1
ATOM 787 C C . HIS A 1 100 ? 4.887 9.503 6.845 1.00 71.94 100 HIS A C 1
ATOM 789 O O . HIS A 1 100 ? 5.367 9.613 5.720 1.00 71.94 100 HIS A O 1
ATOM 795 N N . GLN A 1 101 ? 5.654 9.488 7.938 1.00 72.50 101 GLN A N 1
ATOM 796 C CA . GLN A 1 101 ? 7.113 9.625 7.894 1.00 72.50 101 GLN A CA 1
ATOM 797 C C . GLN A 1 101 ? 7.769 8.518 7.060 1.00 72.50 101 GLN A C 1
ATOM 799 O O . GLN A 1 101 ? 8.605 8.803 6.201 1.00 72.50 101 GLN A O 1
ATOM 804 N N . LEU A 1 102 ? 7.338 7.270 7.241 1.00 65.38 102 LEU A N 1
ATOM 805 C CA . LEU A 1 102 ? 7.790 6.139 6.441 1.00 65.38 102 LEU A CA 1
ATOM 806 C C . LEU A 1 102 ? 7.431 6.325 4.964 1.00 65.38 102 LEU A C 1
ATOM 808 O O . LEU A 1 102 ? 8.266 6.078 4.102 1.00 65.38 102 LEU A O 1
ATOM 812 N N . SER A 1 103 ? 6.231 6.823 4.652 1.00 64.00 103 SER A N 1
ATOM 813 C CA . SER A 1 103 ? 5.824 7.159 3.284 1.00 64.00 103 SER A CA 1
ATOM 814 C C . SER A 1 103 ? 6.753 8.201 2.661 1.00 64.00 103 SER A C 1
ATOM 816 O O . SER A 1 103 ? 7.087 8.083 1.485 1.00 64.00 103 SER A O 1
ATOM 818 N N . LEU A 1 104 ? 7.208 9.201 3.424 1.00 67.50 104 LEU A N 1
ATOM 819 C CA . LEU A 1 104 ? 8.159 10.205 2.937 1.00 67.50 104 LEU A CA 1
ATOM 820 C C . LEU A 1 104 ? 9.532 9.603 2.638 1.00 67.50 104 LEU A C 1
ATOM 822 O O . LEU A 1 104 ? 10.087 9.851 1.566 1.00 67.50 104 LEU A O 1
ATOM 826 N N . VAL A 1 105 ? 10.053 8.786 3.555 1.00 64.81 105 VAL A N 1
ATOM 827 C CA . VAL A 1 105 ? 11.337 8.093 3.379 1.00 64.81 105 VAL A CA 1
ATOM 828 C C . VAL A 1 105 ? 11.266 7.133 2.194 1.00 64.81 105 VAL A C 1
ATOM 830 O O . VAL A 1 105 ? 12.091 7.214 1.289 1.00 64.81 105 VAL A O 1
ATOM 833 N N . LEU A 1 106 ? 10.222 6.306 2.122 1.00 60.28 106 LEU A N 1
ATOM 834 C CA . LEU A 1 106 ? 9.995 5.396 1.005 1.00 60.28 106 LEU A CA 1
ATOM 835 C C . LEU A 1 106 ? 9.818 6.146 -0.311 1.00 60.28 106 LEU A C 1
ATOM 837 O O . LEU A 1 106 ? 10.364 5.712 -1.311 1.00 60.28 106 LEU A O 1
ATOM 841 N N . LYS A 1 107 ? 9.112 7.281 -0.354 1.00 61.28 107 LYS A N 1
ATOM 842 C CA . LYS A 1 107 ? 9.017 8.087 -1.582 1.00 61.28 107 LYS A CA 1
ATOM 843 C C . LYS A 1 107 ? 10.391 8.575 -2.018 1.00 61.28 107 LYS A C 1
ATOM 845 O O . LYS A 1 107 ? 10.720 8.438 -3.190 1.00 61.28 107 LYS A O 1
ATOM 850 N N . ARG A 1 108 ? 11.209 9.091 -1.100 1.00 61.81 108 ARG A N 1
ATOM 851 C CA . ARG A 1 108 ? 12.582 9.515 -1.405 1.00 61.81 108 ARG A CA 1
ATOM 852 C C . ARG A 1 108 ? 13.418 8.356 -1.959 1.00 61.81 108 ARG A C 1
ATOM 854 O O . ARG A 1 108 ? 14.100 8.523 -2.970 1.00 61.81 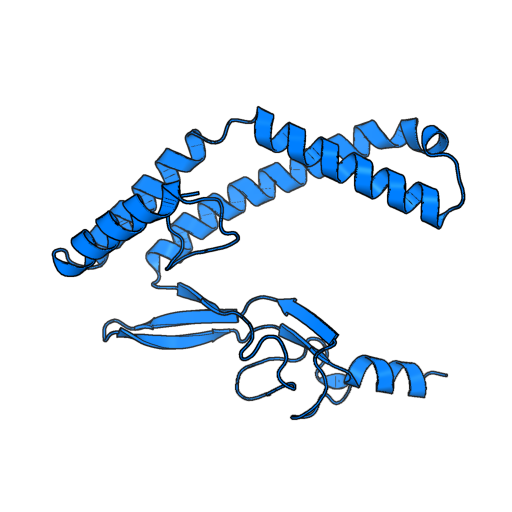108 ARG A O 1
ATOM 861 N N . ASP A 1 109 ? 13.315 7.189 -1.338 1.00 56.78 109 ASP A N 1
ATOM 862 C CA . ASP A 1 109 ? 14.150 6.035 -1.660 1.00 56.78 109 ASP A CA 1
ATOM 863 C C . ASP A 1 109 ? 13.646 5.295 -2.923 1.00 56.78 109 ASP A C 1
ATOM 865 O O . ASP A 1 109 ? 14.440 4.955 -3.795 1.00 56.78 109 ASP A O 1
ATOM 869 N N . ILE A 1 110 ? 12.333 5.134 -3.117 1.00 54.56 110 ILE A N 1
ATOM 870 C CA . ILE A 1 110 ? 11.710 4.500 -4.300 1.00 54.56 110 ILE A CA 1
ATOM 871 C C . ILE A 1 110 ? 11.892 5.362 -5.553 1.00 54.56 110 ILE A C 1
ATOM 873 O O . ILE A 1 110 ? 12.219 4.823 -6.617 1.00 54.56 110 ILE A O 1
ATOM 877 N N . LEU A 1 111 ? 11.749 6.691 -5.436 1.00 54.47 111 LEU A N 1
ATOM 878 C CA . LEU A 1 111 ? 12.057 7.613 -6.534 1.00 54.47 111 LEU A CA 1
ATOM 879 C C . LEU A 1 111 ? 13.500 7.389 -7.010 1.00 54.47 111 LEU A C 1
ATOM 881 O O . LEU A 1 111 ? 13.752 7.226 -8.203 1.00 54.47 111 LEU A O 1
ATOM 885 N N . SER A 1 112 ? 14.445 7.206 -6.090 1.00 52.81 112 SER A N 1
ATOM 886 C CA . SER A 1 112 ? 15.845 6.997 -6.464 1.00 52.81 112 SER A CA 1
ATOM 887 C C . SER A 1 112 ? 16.132 5.710 -7.276 1.00 52.81 112 SER A C 1
ATOM 889 O O . SER A 1 112 ? 17.136 5.676 -7.987 1.00 52.81 112 SER A O 1
ATOM 891 N N . VAL A 1 113 ? 15.257 4.683 -7.276 1.00 54.34 113 VAL A N 1
ATOM 892 C CA . VAL A 1 113 ? 15.579 3.333 -7.815 1.00 54.34 113 VAL A CA 1
ATOM 893 C C . VAL A 1 113 ? 14.751 2.884 -9.042 1.00 54.34 113 VAL A C 1
ATOM 895 O O . VAL A 1 113 ? 14.887 1.745 -9.486 1.00 54.34 113 VAL A O 1
ATOM 898 N N . ARG A 1 114 ? 13.968 3.756 -9.699 1.00 62.84 114 ARG A N 1
ATOM 899 C CA . ARG A 1 114 ? 13.097 3.374 -10.849 1.00 62.84 114 ARG A CA 1
ATOM 900 C C . ARG A 1 114 ? 12.069 2.282 -10.499 1.00 62.84 114 ARG A C 1
ATOM 902 O O . ARG A 1 114 ? 11.762 1.450 -11.349 1.00 62.84 114 ARG A O 1
ATOM 909 N N . VAL A 1 115 ? 11.560 2.250 -9.269 1.00 60.56 115 VAL A N 1
ATOM 910 C CA . VAL A 1 115 ? 10.586 1.234 -8.832 1.00 60.56 115 VAL A CA 1
ATOM 911 C C . VAL A 1 115 ? 9.166 1.810 -8.858 1.00 60.56 115 VAL A C 1
ATOM 913 O O . VAL A 1 115 ? 8.955 2.954 -8.470 1.00 60.56 115 VAL A O 1
ATOM 916 N N . MET A 1 116 ? 8.197 1.019 -9.313 1.00 62.91 116 MET A N 1
ATOM 917 C CA . MET A 1 116 ? 6.765 1.320 -9.330 1.00 62.91 116 MET A CA 1
ATOM 918 C C . MET A 1 116 ? 5.979 0.195 -8.650 1.00 62.91 116 MET A C 1
ATOM 920 O O . MET A 1 116 ? 6.377 -0.970 -8.703 1.00 62.91 116 MET A O 1
ATOM 924 N N . ALA A 1 117 ? 4.861 0.542 -8.012 1.00 62.62 117 ALA A N 1
ATOM 925 C CA . ALA A 1 117 ? 3.929 -0.448 -7.488 1.00 62.62 117 ALA A CA 1
ATOM 926 C C . ALA A 1 117 ? 3.174 -1.110 -8.649 1.00 62.62 117 ALA A C 1
ATOM 928 O O . ALA A 1 117 ? 2.673 -0.423 -9.538 1.00 62.62 117 ALA A O 1
ATOM 929 N N . ALA A 1 118 ? 3.088 -2.436 -8.633 1.00 68.31 118 ALA A N 1
ATOM 930 C CA . ALA A 1 118 ? 2.319 -3.211 -9.591 1.00 68.31 118 ALA A CA 1
ATOM 931 C C . ALA A 1 118 ? 1.004 -3.650 -8.948 1.00 68.31 118 ALA A C 1
ATOM 933 O O . ALA A 1 118 ? 0.988 -4.259 -7.876 1.00 68.31 118 ALA A O 1
ATOM 934 N N . LEU A 1 119 ? -0.103 -3.326 -9.608 1.00 70.25 119 LEU A N 1
ATOM 935 C CA . LEU A 1 119 ? -1.412 -3.857 -9.256 1.00 70.25 119 LEU A CA 1
ATOM 936 C C . LEU A 1 119 ? -1.594 -5.248 -9.863 1.00 70.25 119 LEU A C 1
ATOM 938 O O . LEU A 1 119 ? -0.888 -5.641 -10.793 1.00 70.25 119 LEU A O 1
ATOM 942 N N . ARG A 1 120 ? -2.575 -5.966 -9.322 1.00 70.62 120 ARG A N 1
ATOM 943 C CA . ARG A 1 120 ? -3.065 -7.234 -9.852 1.00 70.62 120 ARG A CA 1
ATOM 944 C C . ARG A 1 120 ? -3.358 -7.142 -11.359 1.00 70.62 120 ARG A C 1
ATOM 946 O O . ARG A 1 120 ? -3.919 -6.140 -11.813 1.00 70.62 120 ARG A O 1
ATOM 953 N N . HIS A 1 121 ? -3.016 -8.185 -12.114 1.00 61.97 121 HIS A N 1
ATOM 954 C CA . HIS A 1 121 ? -3.325 -8.258 -13.538 1.00 61.97 121 HIS A CA 1
ATOM 955 C C . HIS A 1 121 ? -4.778 -8.716 -13.733 1.00 61.97 121 HIS A C 1
ATOM 957 O O . HIS A 1 121 ? -5.125 -9.836 -13.390 1.00 61.97 121 HIS A O 1
ATOM 963 N N . GLY A 1 122 ? -5.636 -7.836 -14.263 1.00 62.03 122 GLY A N 1
ATOM 964 C CA . GLY A 1 122 ? -7.070 -8.107 -14.416 1.00 62.03 122 GLY A CA 1
ATOM 965 C C . GLY A 1 122 ? -7.792 -8.109 -13.067 1.00 62.03 122 GLY A C 1
ATOM 966 O O . GLY A 1 122 ? -7.796 -9.112 -12.363 1.00 62.03 122 GLY A O 1
ATOM 967 N N . ARG A 1 123 ? -8.422 -6.980 -12.702 1.00 60.94 123 ARG A N 1
ATOM 968 C CA . ARG A 1 123 ? -9.131 -6.820 -11.412 1.00 60.94 123 ARG A CA 1
ATOM 969 C C . ARG A 1 123 ? -10.078 -7.986 -11.103 1.00 60.94 123 ARG A C 1
ATOM 971 O O . ARG A 1 123 ? -10.091 -8.430 -9.960 1.00 60.94 123 ARG A O 1
ATOM 978 N N . ASP A 1 124 ? -10.714 -8.535 -12.136 1.00 67.75 124 ASP A N 1
ATOM 979 C CA . ASP A 1 124 ? -11.728 -9.592 -12.042 1.00 67.75 124 ASP A CA 1
ATOM 980 C C . ASP A 1 124 ? -11.291 -10.917 -12.701 1.00 67.75 124 ASP A C 1
ATOM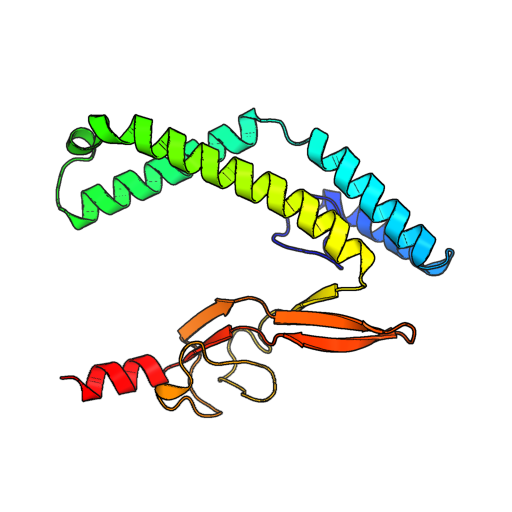 982 O O . ASP A 1 124 ? -12.109 -11.797 -12.953 1.00 67.75 124 ASP A O 1
ATOM 986 N N . GLY A 1 125 ? -10.002 -11.067 -13.030 1.00 79.94 125 GLY A N 1
ATOM 987 C CA . GLY A 1 125 ? -9.479 -12.305 -13.616 1.00 79.94 125 GLY A CA 1
ATOM 988 C C . GLY A 1 125 ? -9.382 -13.443 -12.591 1.00 79.94 125 GLY A C 1
ATOM 989 O O . GLY A 1 125 ? -9.505 -13.198 -11.388 1.00 79.94 125 GLY A O 1
ATOM 990 N N . PRO A 1 126 ? -9.106 -14.683 -13.016 1.00 88.81 126 PRO A N 1
ATOM 991 C CA . PRO A 1 126 ? -8.687 -15.750 -12.109 1.00 88.81 126 PRO A CA 1
ATOM 992 C C . PRO A 1 126 ? -7.231 -15.564 -11.647 1.00 88.81 126 PRO A C 1
ATOM 994 O O . PRO A 1 126 ? -6.476 -14.788 -12.231 1.00 88.81 126 PRO A O 1
ATOM 997 N N . TYR A 1 127 ? -6.834 -16.274 -10.594 1.00 88.75 127 TYR A N 1
ATOM 998 C CA . TYR A 1 127 ? -5.465 -16.302 -10.084 1.00 88.75 127 TYR A CA 1
ATOM 999 C C . TYR A 1 127 ? -4.500 -16.833 -11.150 1.00 88.75 127 TYR A C 1
ATOM 1001 O O . TYR A 1 127 ? -4.684 -17.943 -11.666 1.00 88.75 127 TYR A O 1
ATOM 1009 N N . ASP A 1 128 ? -3.448 -16.061 -11.434 1.00 89.25 128 ASP A N 1
ATOM 1010 C CA . ASP A 1 128 ? -2.361 -16.452 -12.331 1.00 89.25 128 ASP A CA 1
ATOM 1011 C C . ASP A 1 128 ? -1.010 -16.468 -11.587 1.00 89.25 128 ASP A C 1
ATOM 1013 O O . ASP A 1 128 ? -0.429 -15.408 -11.327 1.00 89.25 128 ASP A O 1
ATOM 1017 N N . PRO A 1 129 ? -0.449 -17.659 -11.296 1.00 88.31 129 PRO A N 1
ATOM 1018 C CA . PRO A 1 129 ? 0.851 -17.803 -10.643 1.00 88.31 129 PRO A CA 1
ATOM 1019 C C . PRO A 1 129 ? 2.017 -17.163 -11.410 1.00 88.31 129 PRO A C 1
ATOM 1021 O O . PRO A 1 129 ? 3.086 -16.931 -10.835 1.00 88.31 129 PRO A O 1
ATOM 1024 N N . GLN A 1 130 ? 1.872 -16.884 -12.711 1.00 86.75 130 GLN A N 1
ATOM 1025 C CA . GLN A 1 130 ? 2.906 -16.193 -13.482 1.00 86.75 130 GLN A CA 1
ATOM 1026 C C . GLN A 1 130 ? 3.052 -14.734 -13.055 1.00 86.75 130 GLN A C 1
ATOM 1028 O O . GLN A 1 130 ? 4.179 -14.235 -12.998 1.00 86.75 130 GLN A O 1
ATOM 1033 N N . PHE A 1 131 ? 1.954 -14.078 -12.680 1.00 82.94 131 PHE A N 1
ATOM 1034 C CA . PHE A 1 131 ? 1.930 -12.651 -12.360 1.00 82.94 131 PHE A CA 1
ATOM 1035 C C . PHE A 1 131 ? 1.664 -12.357 -10.882 1.00 82.94 131 PHE A C 1
ATOM 1037 O O . PHE A 1 131 ? 1.993 -11.261 -10.435 1.00 82.94 131 PHE A O 1
ATOM 1044 N N . GLU A 1 132 ? 1.135 -13.317 -10.121 1.00 87.88 132 GLU A N 1
ATOM 1045 C CA . GLU A 1 132 ? 0.646 -13.137 -8.749 1.00 87.88 132 GLU A CA 1
ATOM 1046 C C . GLU A 1 132 ? 1.163 -14.234 -7.803 1.00 87.88 132 GLU A C 1
ATOM 1048 O O . GLU A 1 132 ? 1.317 -15.395 -8.188 1.00 87.88 132 GLU A O 1
ATOM 1053 N N . ASP A 1 133 ? 1.361 -13.882 -6.533 1.00 90.19 133 ASP A N 1
ATOM 1054 C CA . ASP A 1 133 ? 1.666 -14.830 -5.457 1.00 90.19 133 ASP A CA 1
ATOM 1055 C C . ASP A 1 133 ? 0.426 -15.049 -4.581 1.00 90.19 133 ASP A C 1
ATOM 1057 O O . ASP A 1 133 ? -0.250 -14.096 -4.191 1.00 90.19 133 ASP A O 1
ATOM 1061 N N . SER A 1 134 ? 0.137 -16.299 -4.214 1.00 88.81 134 SER A N 1
ATOM 1062 C CA . SER A 1 134 ? -0.848 -16.567 -3.162 1.00 88.81 134 SER A CA 1
ATOM 1063 C C . SER A 1 134 ? -0.268 -16.194 -1.797 1.00 88.81 134 SER A C 1
ATOM 1065 O O . SER A 1 134 ? 0.909 -16.440 -1.527 1.00 88.81 134 SER A O 1
ATOM 1067 N N . VAL A 1 135 ? -1.088 -15.614 -0.919 1.00 90.38 135 VAL A N 1
ATOM 1068 C CA . VAL A 1 135 ? -0.696 -15.335 0.475 1.00 90.38 135 VAL A CA 1
ATOM 1069 C C . VAL A 1 135 ? -0.366 -16.627 1.229 1.00 90.38 135 VAL A C 1
ATOM 1071 O O . VAL A 1 135 ? 0.556 -16.619 2.042 1.00 90.38 135 VAL A O 1
ATOM 1074 N N . TRP A 1 136 ? -1.075 -17.716 0.915 1.00 88.19 136 TRP A N 1
ATOM 1075 C CA . TRP A 1 136 ? -0.942 -19.029 1.555 1.00 88.19 136 TRP A CA 1
ATOM 1076 C C . TRP A 1 136 ? -0.763 -20.131 0.499 1.00 88.19 136 TRP A C 1
ATOM 1078 O O . TRP A 1 136 ? -1.719 -20.842 0.164 1.00 88.19 136 TRP A O 1
ATOM 1088 N N . PRO A 1 137 ? 0.436 -20.267 -0.096 1.00 84.88 137 PRO A N 1
ATOM 1089 C CA . PRO A 1 137 ? 0.700 -21.282 -1.118 1.00 84.88 137 PRO A CA 1
ATOM 1090 C C . PRO A 1 137 ? 0.501 -22.719 -0.607 1.00 84.88 137 PRO A C 1
ATOM 1092 O O . PRO A 1 137 ? 0.098 -23.595 -1.373 1.00 84.88 137 PRO A O 1
ATOM 1095 N N . GLU A 1 138 ? 0.721 -22.961 0.684 1.00 87.56 138 GLU A N 1
ATOM 1096 C CA . GLU A 1 138 ? 0.540 -24.251 1.354 1.00 87.56 138 GLU A CA 1
ATOM 1097 C C . GLU A 1 138 ? -0.910 -24.760 1.343 1.00 87.56 138 GLU A C 1
ATOM 1099 O O . GLU A 1 138 ? -1.123 -25.968 1.393 1.00 87.56 138 GLU A O 1
ATOM 1104 N N . MET A 1 139 ? -1.901 -23.874 1.180 1.00 88.31 139 MET A N 1
ATOM 1105 C CA . MET A 1 139 ? -3.319 -24.247 1.040 1.00 88.31 139 MET A CA 1
ATOM 1106 C C . MET A 1 139 ? -3.653 -24.812 -0.355 1.00 88.31 139 MET A C 1
ATOM 1108 O O . MET A 1 139 ? -4.808 -25.100 -0.672 1.00 88.31 139 MET A O 1
ATOM 1112 N N . GLY A 1 140 ? -2.649 -24.970 -1.225 1.00 88.50 140 GLY A N 1
ATOM 1113 C CA . GLY A 1 140 ? -2.809 -25.574 -2.544 1.00 88.50 140 GLY A CA 1
ATOM 1114 C C . GLY A 1 140 ? -3.525 -24.660 -3.537 1.00 88.50 140 GLY A C 1
ATOM 1115 O O . GLY A 1 140 ? -4.422 -25.115 -4.252 1.00 88.50 140 GLY A O 1
ATOM 1116 N N . ALA A 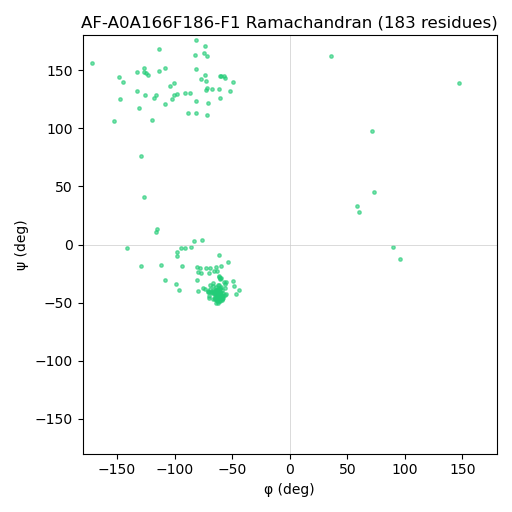1 141 ? -3.142 -23.380 -3.575 1.00 90.25 141 ALA A N 1
ATOM 1117 C CA . ALA A 1 141 ? -3.601 -22.442 -4.597 1.00 90.25 141 ALA A CA 1
ATOM 1118 C C . ALA A 1 141 ? -3.172 -22.904 -6.001 1.00 90.25 141 ALA A C 1
ATOM 1120 O O . ALA A 1 141 ? -2.021 -23.288 -6.217 1.00 90.25 141 ALA A O 1
ATOM 1121 N N . LYS A 1 142 ? -4.100 -22.875 -6.960 1.00 91.69 142 LYS A N 1
ATOM 1122 C CA . LYS A 1 142 ? -3.897 -23.337 -8.340 1.00 91.69 142 LYS A CA 1
ATOM 1123 C C . LYS A 1 142 ? -4.247 -22.240 -9.333 1.00 91.69 142 LYS A C 1
ATOM 1125 O O . LYS A 1 142 ? -5.167 -21.461 -9.100 1.00 91.69 142 LYS A O 1
ATOM 1130 N N . ALA A 1 143 ? -3.544 -22.219 -10.465 1.00 91.38 143 ALA A N 1
ATOM 1131 C CA . ALA A 1 143 ? -3.910 -21.362 -11.588 1.00 91.38 143 ALA A CA 1
ATOM 1132 C C . ALA A 1 143 ? -5.387 -21.569 -11.950 1.00 91.38 143 ALA A C 1
ATOM 1134 O O . ALA A 1 143 ? -5.838 -22.712 -12.052 1.00 91.38 143 ALA A O 1
ATOM 1135 N N . GLY A 1 144 ? -6.128 -20.477 -12.121 1.00 88.81 144 GLY A N 1
ATOM 1136 C CA . GLY A 1 144 ? -7.572 -20.532 -12.352 1.00 88.81 144 GLY A CA 1
ATOM 1137 C C . GLY A 1 144 ? -8.435 -20.358 -11.098 1.00 88.81 144 GLY A C 1
ATOM 1138 O O . GLY A 1 144 ? -9.635 -20.147 -11.246 1.00 88.81 144 GLY A O 1
ATOM 1139 N N . ASP A 1 145 ? -7.866 -20.421 -9.887 1.00 90.44 145 ASP A N 1
ATOM 1140 C CA . ASP A 1 145 ? -8.628 -20.167 -8.658 1.00 90.44 145 ASP A CA 1
ATOM 1141 C C . ASP A 1 145 ? -9.211 -18.748 -8.647 1.00 90.44 145 ASP A C 1
ATOM 1143 O O . ASP A 1 145 ? -8.591 -17.793 -9.111 1.00 90.44 145 ASP A O 1
ATOM 1147 N N . GLU A 1 146 ? -10.397 -18.588 -8.070 1.00 90.69 146 GLU A N 1
ATOM 1148 C CA . GLU A 1 146 ? -10.998 -17.270 -7.890 1.00 90.69 146 GLU A CA 1
ATOM 1149 C C . GLU A 1 146 ? -10.187 -16.454 -6.878 1.00 90.69 146 GLU A C 1
ATOM 1151 O O . GLU A 1 146 ? -9.824 -16.959 -5.813 1.00 90.69 146 GLU A O 1
ATOM 1156 N N . VAL A 1 147 ? -9.900 -15.193 -7.202 1.00 87.62 147 VAL A N 1
ATOM 1157 C CA . VAL A 1 147 ? -9.258 -14.259 -6.274 1.00 87.62 147 VAL A CA 1
ATOM 1158 C C . VAL A 1 147 ? -10.336 -13.565 -5.458 1.00 87.62 147 VAL A C 1
ATOM 1160 O O . VAL A 1 147 ? -11.111 -12.774 -5.982 1.00 87.62 147 VAL A O 1
ATOM 1163 N N . ILE A 1 148 ? -10.351 -13.843 -4.160 1.00 87.81 148 ILE A N 1
ATOM 1164 C CA . ILE A 1 148 ? -11.343 -13.320 -3.213 1.00 87.81 148 ILE A CA 1
ATOM 1165 C C . ILE A 1 148 ? -10.829 -12.100 -2.437 1.00 87.81 148 ILE A C 1
ATOM 1167 O O . ILE A 1 148 ? -11.579 -11.465 -1.701 1.00 87.81 148 ILE A O 1
ATOM 1171 N N . GLY A 1 149 ? -9.550 -11.747 -2.595 1.00 81.94 149 GLY A N 1
ATOM 1172 C CA . GLY A 1 149 ? -8.982 -10.541 -2.000 1.00 81.94 149 GLY A CA 1
ATOM 1173 C C . GLY A 1 149 ? -7.565 -10.235 -2.475 1.00 81.94 149 GLY A C 1
ATOM 1174 O O . GLY A 1 149 ? -6.820 -11.124 -2.883 1.00 81.94 149 GLY A O 1
ATOM 1175 N N . VAL A 1 150 ? -7.169 -8.964 -2.392 1.00 81.56 150 VAL A N 1
ATOM 1176 C CA . VAL A 1 150 ? -5.794 -8.513 -2.657 1.00 81.56 150 VAL A CA 1
ATOM 1177 C C . VAL A 1 150 ? -5.155 -8.125 -1.330 1.00 81.56 150 VAL A C 1
ATOM 1179 O O . VAL A 1 150 ? -5.659 -7.253 -0.630 1.00 81.56 150 VAL A O 1
ATOM 1182 N N . TYR A 1 151 ? -4.050 -8.781 -0.988 1.00 76.69 151 TYR A N 1
ATOM 1183 C CA . TYR A 1 151 ? -3.349 -8.591 0.283 1.00 76.69 151 TYR A CA 1
ATOM 1184 C C . TYR A 1 151 ? -2.150 -7.649 0.159 1.00 76.69 151 TYR A C 1
ATOM 1186 O O . TYR A 1 151 ? -1.836 -6.909 1.087 1.00 76.69 151 TYR A O 1
ATOM 1194 N N . GLY A 1 152 ? -1.460 -7.667 -0.983 1.00 71.62 152 GLY A N 1
ATOM 1195 C CA . GLY A 1 152 ? -0.251 -6.873 -1.174 1.00 71.62 152 GLY A CA 1
ATOM 1196 C C . GLY A 1 152 ? -0.055 -6.421 -2.611 1.00 71.62 152 GLY A C 1
ATOM 1197 O O . GLY A 1 152 ? -0.352 -7.151 -3.555 1.00 71.62 152 GLY A O 1
ATOM 1198 N N . LEU A 1 153 ? 0.483 -5.213 -2.767 1.00 75.75 153 LEU A N 1
ATOM 1199 C CA . LEU A 1 153 ? 0.927 -4.691 -4.056 1.00 75.75 153 LEU A CA 1
ATOM 1200 C C . LEU A 1 153 ? 2.233 -5.370 -4.482 1.00 75.75 153 LEU A C 1
ATOM 1202 O O . LEU A 1 153 ? 3.083 -5.679 -3.646 1.00 75.75 153 LEU A O 1
ATOM 1206 N N . GLY A 1 154 ? 2.402 -5.565 -5.787 1.00 71.56 154 GLY A N 1
ATOM 1207 C CA . GLY A 1 154 ? 3.676 -5.968 -6.369 1.00 71.56 154 GLY A CA 1
ATOM 1208 C C . GLY A 1 154 ? 4.618 -4.780 -6.550 1.00 71.56 154 GLY A C 1
ATOM 1209 O O . GLY A 1 154 ? 4.249 -3.623 -6.344 1.00 71.56 154 GLY A O 1
ATOM 1210 N N . LEU A 1 155 ? 5.840 -5.060 -6.992 1.00 71.81 155 LEU A N 1
ATOM 1211 C CA . LEU A 1 155 ? 6.867 -4.076 -7.314 1.00 71.81 155 LEU A CA 1
ATOM 1212 C C . LEU A 1 155 ? 7.495 -4.406 -8.666 1.00 71.81 155 LEU A C 1
ATOM 1214 O O . LEU A 1 155 ? 7.912 -5.537 -8.913 1.00 71.81 155 LEU A O 1
ATOM 1218 N N . GLN A 1 156 ? 7.619 -3.400 -9.523 1.00 72.81 156 GLN A N 1
ATOM 1219 C CA . GLN A 1 156 ? 8.329 -3.473 -10.797 1.00 72.81 156 GLN A CA 1
ATOM 1220 C C . GLN A 1 156 ? 9.425 -2.415 -10.843 1.00 72.81 156 GLN A C 1
ATOM 1222 O O . GLN A 1 156 ? 9.261 -1.324 -10.313 1.00 72.81 156 GLN A O 1
ATOM 1227 N N . LYS A 1 157 ? 10.546 -2.722 -11.489 1.00 75.25 157 LYS A N 1
ATOM 1228 C CA . LYS A 1 157 ? 11.669 -1.813 -11.702 1.00 75.25 157 LYS A CA 1
ATOM 1229 C C . LYS A 1 157 ? 11.848 -1.543 -13.187 1.00 75.25 157 LYS A C 1
ATOM 1231 O O . LYS A 1 157 ? 11.989 -2.480 -13.966 1.00 75.25 157 LYS A O 1
ATOM 1236 N N . VAL A 1 158 ? 11.927 -0.276 -13.573 1.00 68.75 158 VAL A N 1
ATOM 1237 C CA . VAL A 1 158 ? 12.276 0.115 -14.941 1.00 68.75 158 VAL A CA 1
ATOM 1238 C C . VAL A 1 158 ? 13.796 0.066 -15.093 1.00 68.75 158 VAL A C 1
ATOM 1240 O O . VAL A 1 158 ? 14.540 0.703 -14.348 1.00 68.75 158 VAL A O 1
ATOM 1243 N N . THR A 1 159 ? 14.292 -0.697 -16.055 1.00 70.56 159 THR A N 1
ATOM 1244 C CA . THR A 1 159 ? 15.722 -0.787 -16.380 1.00 70.56 159 THR A CA 1
ATOM 1245 C C . THR A 1 159 ? 16.218 0.496 -17.058 1.00 70.56 159 THR A C 1
ATOM 1247 O O . THR A 1 159 ? 15.408 1.267 -17.579 1.00 70.56 159 THR A O 1
ATOM 1250 N N . PRO A 1 160 ? 17.544 0.748 -17.099 1.00 60.16 160 PRO A N 1
ATOM 1251 C CA . PRO A 1 160 ? 18.160 1.801 -17.914 1.00 60.16 160 PRO A CA 1
ATOM 1252 C C . PRO A 1 160 ? 17.618 1.885 -19.344 1.00 60.16 160 PRO A C 1
ATOM 1254 O O . PRO A 1 160 ? 17.359 2.986 -19.817 1.00 60.16 160 PRO A O 1
ATOM 1257 N N . ALA A 1 161 ? 17.369 0.727 -19.960 1.00 70.38 161 ALA A N 1
ATOM 1258 C CA . ALA A 1 161 ? 16.866 0.570 -21.321 1.00 70.38 161 ALA A CA 1
ATOM 1259 C C . ALA A 1 161 ? 15.333 0.700 -21.464 1.00 70.38 161 ALA A C 1
ATOM 1261 O O . ALA A 1 161 ? 14.813 0.502 -22.553 1.00 70.38 161 ALA A O 1
ATOM 1262 N N . GLY A 1 162 ? 14.600 1.004 -20.386 1.00 62.88 162 GLY A N 1
ATOM 1263 C CA . GLY A 1 162 ? 13.148 1.225 -20.425 1.00 62.88 162 GLY A CA 1
ATOM 1264 C C . GLY A 1 162 ? 12.278 -0.021 -20.215 1.00 62.88 162 GLY A C 1
ATOM 1265 O O . GLY A 1 162 ? 11.063 0.104 -20.145 1.00 62.88 162 GLY A O 1
ATOM 1266 N N . HIS A 1 163 ? 12.864 -1.211 -20.058 1.00 71.44 163 HIS A N 1
ATOM 1267 C CA . HIS A 1 163 ? 12.108 -2.442 -19.783 1.00 71.44 163 HIS A CA 1
ATOM 1268 C C . HIS A 1 163 ? 11.653 -2.525 -18.326 1.00 71.44 163 HIS A C 1
ATOM 1270 O O . HIS A 1 163 ? 12.440 -2.202 -17.435 1.00 71.44 163 HIS A O 1
ATOM 1276 N N . ASN A 1 164 ? 10.452 -3.049 -18.078 1.00 72.12 164 ASN A N 1
ATOM 1277 C CA . ASN A 1 164 ? 9.960 -3.343 -16.732 1.00 72.12 164 ASN A CA 1
ATOM 1278 C C . ASN A 1 164 ? 10.409 -4.738 -16.280 1.00 72.12 164 ASN A C 1
ATOM 1280 O O . ASN A 1 164 ? 10.220 -5.720 -16.992 1.00 72.12 164 ASN A O 1
ATOM 1284 N N . VAL A 1 165 ? 10.971 -4.827 -15.078 1.00 80.38 165 VAL A N 1
ATOM 1285 C CA . VAL A 1 165 ? 11.381 -6.077 -14.428 1.00 80.38 165 VAL A CA 1
ATOM 1286 C C . VAL A 1 165 ? 10.578 -6.239 -13.147 1.00 80.38 165 VAL A C 1
ATOM 1288 O O . VAL A 1 165 ? 10.572 -5.339 -12.310 1.00 80.38 165 VAL A O 1
ATOM 1291 N N . VAL A 1 166 ? 9.903 -7.373 -12.971 1.00 80.44 166 VAL A N 1
ATOM 1292 C CA . VAL A 1 166 ? 9.169 -7.669 -11.732 1.00 80.44 166 VAL A CA 1
ATOM 1293 C C . VAL A 1 166 ? 10.172 -7.943 -10.610 1.00 80.44 166 VAL A C 1
ATOM 1295 O O . VAL A 1 166 ? 11.014 -8.827 -10.726 1.00 80.44 166 VAL A O 1
ATOM 1298 N N . VAL A 1 167 ? 10.087 -7.162 -9.535 1.00 80.88 167 VAL A N 1
ATOM 1299 C CA . VAL A 1 16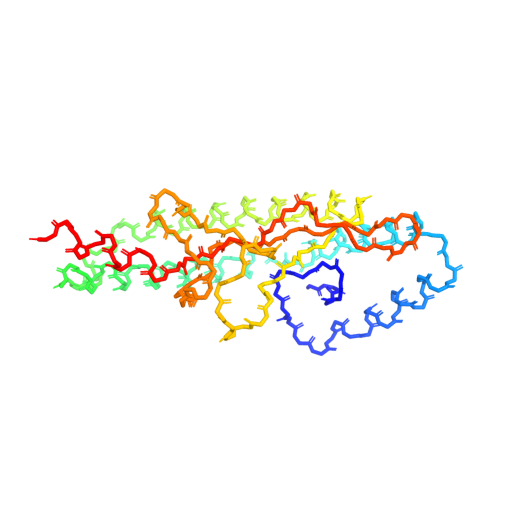7 ? 10.896 -7.308 -8.313 1.00 80.88 167 VAL A CA 1
ATOM 1300 C C . VAL A 1 167 ? 10.128 -8.103 -7.259 1.00 80.88 167 VAL A C 1
ATOM 1302 O O . VAL A 1 167 ? 10.712 -8.930 -6.568 1.00 80.88 167 VAL A O 1
ATOM 1305 N N . ALA A 1 168 ? 8.820 -7.869 -7.154 1.00 82.00 168 ALA A N 1
ATOM 1306 C CA . ALA A 1 168 ? 7.907 -8.629 -6.308 1.00 82.00 168 ALA A CA 1
ATOM 1307 C C . ALA A 1 168 ? 6.543 -8.733 -6.998 1.00 82.00 168 ALA A C 1
ATOM 1309 O O . ALA A 1 168 ? 6.078 -7.757 -7.592 1.00 82.00 168 ALA A O 1
ATOM 1310 N N . LYS A 1 169 ? 5.890 -9.892 -6.932 1.00 86.31 169 LYS A N 1
ATOM 1311 C CA . LYS A 1 169 ? 4.535 -10.053 -7.465 1.00 86.31 169 LYS A CA 1
ATOM 1312 C C . LYS A 1 169 ? 3.499 -9.533 -6.459 1.00 86.31 169 LYS A C 1
ATOM 1314 O O . LYS A 1 169 ? 3.762 -9.554 -5.254 1.00 86.31 169 LYS A O 1
ATOM 1319 N N . PRO A 1 170 ? 2.335 -9.046 -6.917 1.00 84.06 170 PRO A N 1
ATOM 1320 C CA . PRO A 1 170 ? 1.206 -8.782 -6.036 1.00 84.06 170 PRO A CA 1
ATOM 1321 C C . PRO A 1 170 ? 0.803 -10.047 -5.279 1.00 84.06 170 PRO A C 1
ATOM 1323 O O . PRO A 1 170 ? 0.865 -11.146 -5.832 1.00 84.06 170 PRO A O 1
ATOM 1326 N N . LYS A 1 171 ? 0.368 -9.881 -4.028 1.00 88.38 171 LYS A N 1
ATOM 1327 C CA . LYS A 1 171 ? -0.115 -10.977 -3.186 1.00 88.38 171 LYS A CA 1
ATOM 1328 C C . LYS A 1 171 ? -1.633 -11.002 -3.154 1.00 88.38 171 LYS A C 1
ATOM 1330 O O . LYS A 1 171 ? -2.255 -9.985 -2.834 1.00 88.38 171 LYS A O 1
ATOM 1335 N N . VAL A 1 172 ? -2.216 -12.162 -3.422 1.00 87.81 172 VAL A N 1
ATOM 1336 C CA . VAL A 1 172 ? -3.665 -12.361 -3.497 1.00 87.81 172 VAL A CA 1
ATOM 1337 C C . VAL A 1 172 ? -4.131 -13.498 -2.594 1.00 87.81 172 VAL A C 1
ATOM 1339 O O . VAL A 1 172 ? -3.396 -14.440 -2.300 1.00 87.81 172 VAL A O 1
ATOM 1342 N N . ILE A 1 173 ? -5.373 -13.393 -2.142 1.00 90.19 173 ILE A N 1
ATOM 1343 C CA . ILE A 1 173 ? -6.095 -14.444 -1.436 1.00 90.19 173 ILE A CA 1
ATOM 1344 C C . ILE A 1 173 ? -6.982 -15.135 -2.467 1.00 90.19 173 ILE A C 1
ATOM 1346 O O . ILE A 1 173 ? -7.725 -14.466 -3.187 1.00 90.19 173 ILE A O 1
ATOM 1350 N N . THR A 1 174 ? -6.914 -16.461 -2.536 1.00 92.06 174 THR A N 1
ATOM 1351 C CA . THR A 1 174 ? -7.662 -17.254 -3.517 1.00 92.06 174 THR A CA 1
ATOM 1352 C C . THR A 1 174 ? -8.723 -18.130 -2.851 1.00 92.06 174 THR A C 1
ATOM 1354 O O . THR A 1 174 ? -8.711 -18.331 -1.633 1.00 92.06 174 THR A O 1
ATOM 1357 N N . SER A 1 175 ? -9.616 -18.712 -3.652 1.00 92.81 175 SER A N 1
ATOM 1358 C CA . SER A 1 175 ? -10.630 -19.676 -3.203 1.00 92.81 175 SER A CA 1
ATOM 1359 C C . SER A 1 175 ? -10.045 -20.956 -2.586 1.00 92.81 175 SER A C 1
ATOM 1361 O O . SER A 1 175 ? -10.774 -21.723 -1.957 1.00 92.81 175 SER A O 1
ATOM 1363 N N . ALA A 1 176 ? -8.726 -21.169 -2.671 1.00 90.88 176 ALA A N 1
ATOM 1364 C CA . ALA A 1 176 ? -8.025 -22.204 -1.914 1.00 90.88 176 ALA A CA 1
ATOM 1365 C C . ALA A 1 176 ? -8.244 -22.086 -0.398 1.00 90.88 176 ALA A C 1
ATOM 1367 O O . ALA A 1 176 ? -8.380 -23.111 0.263 1.00 90.88 176 ALA A O 1
ATOM 1368 N N . LEU A 1 177 ? -8.370 -20.863 0.133 1.00 89.69 177 LEU A N 1
ATOM 1369 C CA . LEU A 1 177 ? -8.687 -20.636 1.545 1.00 89.69 177 LEU A CA 1
ATOM 1370 C C . LEU A 1 177 ? -10.032 -21.265 1.931 1.00 89.69 177 LEU A C 1
ATOM 1372 O O . LEU A 1 177 ? -10.136 -21.916 2.966 1.00 89.69 177 LEU A O 1
ATOM 1376 N N . LEU A 1 178 ? -11.055 -21.094 1.090 1.00 89.44 178 LEU A N 1
ATOM 1377 C CA . LEU A 1 178 ? -12.390 -21.638 1.347 1.00 89.44 178 LEU A CA 1
ATOM 1378 C C . LEU A 1 178 ? -12.361 -23.168 1.346 1.00 89.44 178 LEU A C 1
ATOM 1380 O O . LEU A 1 178 ? -12.879 -23.791 2.269 1.00 89.44 178 LEU A O 1
ATOM 1384 N N . ARG A 1 179 ? -11.663 -23.764 0.370 1.00 89.38 179 ARG A N 1
ATOM 1385 C CA . ARG A 1 179 ? -11.465 -25.220 0.311 1.00 89.38 179 ARG A CA 1
ATOM 1386 C C . ARG A 1 179 ? -10.744 -25.756 1.546 1.00 89.38 179 ARG A C 1
ATOM 1388 O O . ARG A 1 179 ? -11.045 -26.857 1.991 1.00 89.38 179 ARG A O 1
ATOM 1395 N N . GLU A 1 180 ? -9.784 -25.013 2.086 1.00 87.38 180 GLU A N 1
ATOM 1396 C CA . GLU A 1 180 ? -9.043 -25.441 3.273 1.00 87.38 180 GLU A CA 1
ATOM 1397 C C . GLU A 1 180 ? -9.889 -25.340 4.551 1.00 87.38 180 GLU A C 1
ATOM 1399 O O . GLU A 1 180 ? -9.859 -26.248 5.379 1.00 87.38 180 GLU A O 1
ATOM 1404 N N . ILE A 1 181 ? -10.716 -24.295 4.678 1.00 87.12 181 ILE A N 1
ATOM 1405 C CA . ILE A 1 181 ? -11.679 -24.155 5.783 1.00 87.12 181 ILE A CA 1
ATOM 1406 C C . ILE A 1 181 ? -12.706 -25.297 5.765 1.00 87.12 181 ILE A C 1
ATOM 1408 O O . ILE A 1 181 ? -13.063 -25.816 6.822 1.00 87.12 181 ILE A O 1
ATOM 1412 N N . GLU A 1 182 ? -13.169 -25.708 4.582 1.00 84.88 182 GLU A N 1
ATOM 1413 C CA . GLU A 1 182 ? -14.119 -26.817 4.428 1.00 84.88 182 GLU A CA 1
ATOM 1414 C C . GLU A 1 182 ? -13.532 -28.176 4.824 1.00 84.88 182 GLU A C 1
ATOM 1416 O O . GLU A 1 182 ? -14.254 -28.995 5.378 1.00 84.88 182 GLU A O 1
ATOM 1421 N N . LYS A 1 183 ? -12.232 -28.418 4.609 1.00 80.62 183 LYS A N 1
ATOM 1422 C CA . LYS A 1 183 ? -11.566 -29.661 5.047 1.00 80.62 183 LYS A CA 1
ATOM 1423 C C . LYS A 1 183 ? -11.412 -29.775 6.564 1.00 80.62 183 LYS A C 1
ATOM 1425 O O . LYS A 1 183 ? -11.229 -30.877 7.071 1.00 80.62 183 LYS A O 1
ATOM 1430 N N . GLY A 1 184 ? -11.389 -28.643 7.266 1.00 68.56 184 GLY A N 1
ATOM 1431 C CA . GLY A 1 184 ? -11.240 -28.584 8.721 1.00 68.56 184 GLY A CA 1
ATOM 1432 C C . GLY A 1 184 ? -12.554 -28.725 9.497 1.00 68.56 184 GLY A C 1
ATOM 1433 O O . GLY A 1 184 ? -12.521 -28.681 10.727 1.00 68.56 184 GLY A O 1
ATOM 1434 N N . ARG A 1 185 ? -13.690 -28.849 8.801 1.00 53.62 185 ARG A N 1
ATOM 1435 C CA . ARG A 1 185 ? -15.018 -29.134 9.363 1.00 53.62 185 ARG A CA 1
ATOM 1436 C C . ARG A 1 185 ? -15.380 -30.601 9.185 1.00 53.62 185 ARG A C 1
ATOM 1438 O O . ARG A 1 185 ? -16.068 -31.113 10.094 1.00 53.62 185 ARG A O 1
#

Solvent-accessible surface area (backbone atoms only — not comparable to full-atom values): 10501 Å² total; per-residue (Å²): 131,65,44,71,87,64,60,61,96,74,88,74,71,80,76,26,55,60,46,40,56,50,48,53,52,45,58,74,75,42,60,67,72,58,48,34,51,51,50,39,50,52,54,58,58,52,57,72,66,60,55,69,69,60,56,51,53,50,23,51,53,54,39,51,54,51,50,49,50,52,19,59,76,70,75,44,64,61,74,81,47,53,88,51,46,64,60,48,34,52,50,44,40,48,51,52,49,53,50,49,53,48,51,52,52,48,50,47,55,36,52,73,61,46,42,32,74,30,75,70,79,57,94,85,44,53,37,45,70,92,66,35,38,59,76,56,57,89,56,63,63,52,74,65,33,50,58,79,43,81,76,41,72,11,30,29,31,48,45,98,89,68,50,79,41,81,76,41,54,16,25,28,39,44,48,28,58,56,58,49,58,60,72,76,107